Protein AF-F7XFL4-F1 (afdb_monomer)

Nearest PDB structures (foldseek):
  4zah-assembly1_B  TM=9.236E-01  e=5.303E-05  Escherichia coli K-12
  4zah-assembly4_G  TM=9.241E-01  e=1.090E-04  Escherichia coli K-12
  2jn4-assembly1_A  TM=8.247E-01  e=8.236E-06  Rhodopseudomonas palustris
  2oga-assembly1_A  TM=7.820E-01  e=3.028E-04  Streptomyces venezuelae
  3frk-assembly1_B  TM=7.680E-01  e=1.069E-03  Thermoanaerobacterium thermosaccharolyticum

Structure (mmCIF, N/CA/C/O backbone):
data_AF-F7XFL4-F1
#
_entry.id   AF-F7XFL4-F1
#
loop_
_atom_site.group_PDB
_atom_site.id
_atom_site.type_symbol
_atom_site.label_atom_id
_atom_site.label_alt_id
_atom_site.label_comp_id
_atom_site.label_asym_id
_atom_site.label_entity_id
_atom_site.label_seq_id
_atom_site.pdbx_PDB_ins_code
_atom_site.Cartn_x
_atom_site.Cartn_y
_atom_site.Cartn_z
_atom_site.occupancy
_atom_site.B_iso_or_equiv
_atom_site.auth_seq_id
_atom_site.auth_comp_id
_atom_site.auth_asym_id
_atom_site.auth_atom_id
_atom_site.pdbx_PDB_model_num
ATOM 1 N N . MET A 1 1 ? 37.964 12.393 15.326 1.00 84.38 1 MET A N 1
ATOM 2 C CA . MET A 1 1 ? 36.975 11.680 16.155 1.00 84.38 1 MET A CA 1
ATOM 3 C C . MET A 1 1 ? 35.650 11.843 15.467 1.00 84.38 1 MET A C 1
ATOM 5 O O . MET A 1 1 ? 35.249 12.972 15.205 1.00 84.38 1 MET A O 1
ATOM 9 N N . LYS A 1 2 ? 35.002 10.724 15.170 1.00 85.62 2 LYS A N 1
ATOM 10 C CA . LYS A 1 2 ? 33.719 10.723 14.488 1.00 85.62 2 LYS A CA 1
ATOM 11 C C . LYS A 1 2 ? 32.645 11.297 15.404 1.00 85.62 2 LYS A C 1
ATOM 13 O O . LYS A 1 2 ? 32.440 10.779 16.505 1.00 85.62 2 LYS A O 1
ATOM 18 N N . LEU A 1 3 ? 31.988 12.357 14.957 1.00 85.12 3 LEU A N 1
ATOM 19 C CA . LEU A 1 3 ? 30.795 12.900 15.592 1.00 85.12 3 LEU A CA 1
ATOM 20 C C . LEU A 1 3 ? 29.737 13.177 14.533 1.00 85.12 3 LEU A C 1
ATOM 22 O O . LEU A 1 3 ? 30.065 13.441 13.380 1.00 85.12 3 LEU A O 1
ATOM 26 N N . THR A 1 4 ? 28.476 13.098 14.924 1.00 84.12 4 THR A N 1
ATOM 27 C CA . THR A 1 4 ? 27.339 13.457 14.081 1.00 84.12 4 THR A CA 1
ATOM 28 C C . THR A 1 4 ? 26.751 14.749 14.604 1.00 84.12 4 THR A C 1
ATOM 30 O O . THR A 1 4 ? 26.351 14.809 15.764 1.00 84.12 4 THR A O 1
ATOM 33 N N . ILE A 1 5 ? 26.715 15.774 13.761 1.00 82.06 5 ILE A N 1
ATOM 34 C CA . ILE A 1 5 ? 26.016 17.020 14.062 1.00 82.06 5 ILE A CA 1
ATOM 35 C C . ILE A 1 5 ? 24.583 16.864 13.578 1.00 82.06 5 ILE A C 1
ATOM 37 O O . ILE A 1 5 ? 24.356 16.449 12.438 1.00 82.06 5 ILE A O 1
ATOM 41 N N . ARG A 1 6 ? 23.620 17.176 14.441 1.00 77.50 6 ARG A N 1
ATOM 42 C CA . ARG A 1 6 ? 22.194 17.139 14.115 1.00 77.50 6 ARG A CA 1
ATOM 43 C C . ARG A 1 6 ? 21.448 18.292 14.771 1.00 77.50 6 ARG A C 1
ATOM 45 O O . ARG A 1 6 ? 21.940 18.906 15.713 1.00 77.50 6 ARG A O 1
ATOM 52 N N . ILE A 1 7 ? 20.253 18.564 14.265 1.00 72.75 7 ILE A N 1
ATOM 53 C CA . ILE A 1 7 ? 19.298 19.477 14.889 1.00 72.75 7 ILE A CA 1
ATOM 54 C C . ILE A 1 7 ? 18.370 18.632 15.763 1.00 72.75 7 ILE A C 1
ATOM 56 O O . ILE A 1 7 ? 17.823 17.632 15.297 1.00 72.75 7 ILE A O 1
ATOM 60 N N . ASN A 1 8 ? 18.218 19.015 17.028 1.00 62.53 8 ASN A N 1
ATOM 61 C CA . ASN A 1 8 ? 17.309 18.382 17.974 1.00 62.53 8 ASN A CA 1
ATOM 62 C C . ASN A 1 8 ? 16.385 19.466 18.554 1.00 62.53 8 ASN A C 1
ATOM 64 O O . ASN A 1 8 ? 16.799 20.266 19.395 1.00 62.53 8 ASN A O 1
ATOM 68 N N . GLY A 1 9 ? 15.158 19.551 18.031 1.00 67.94 9 GLY A N 1
ATOM 69 C CA . GLY A 1 9 ? 14.282 20.708 18.245 1.00 67.94 9 GLY A CA 1
ATOM 70 C C . GLY A 1 9 ? 14.860 21.962 17.581 1.00 67.94 9 GLY A C 1
ATOM 71 O O . GLY A 1 9 ? 15.166 21.929 16.396 1.00 67.94 9 GLY A O 1
ATOM 72 N N . ASP A 1 10 ? 15.067 23.024 18.361 1.00 60.31 10 ASP A N 1
ATOM 73 C CA . ASP A 1 10 ? 15.664 24.289 17.898 1.00 60.31 10 ASP A CA 1
ATOM 74 C C . ASP A 1 10 ? 17.167 24.403 18.238 1.00 60.31 10 ASP A C 1
ATOM 76 O O . ASP A 1 10 ? 17.749 25.487 18.201 1.00 60.31 10 ASP A O 1
ATOM 80 N N . VAL A 1 11 ? 17.816 23.295 18.626 1.00 67.88 11 VAL A N 1
ATOM 81 C CA . VAL A 1 11 ? 19.198 23.294 19.135 1.00 67.88 11 VAL A CA 1
ATOM 82 C C . VAL A 1 11 ? 20.096 22.389 18.291 1.00 67.88 11 VAL A C 1
ATOM 84 O O . VAL A 1 11 ? 19.761 21.238 18.014 1.00 67.88 11 VAL A O 1
ATOM 87 N N . LEU A 1 12 ? 21.280 22.886 17.925 1.00 77.44 12 LEU A N 1
ATOM 88 C CA . LEU A 1 12 ? 22.342 22.068 17.336 1.00 77.44 12 LEU A CA 1
ATOM 89 C C . LEU A 1 12 ? 22.976 21.168 18.411 1.00 77.44 12 LEU A C 1
ATOM 91 O O . LEU A 1 12 ? 23.464 21.661 19.432 1.00 77.44 12 LEU A O 1
ATOM 95 N N . SER A 1 13 ? 23.022 19.856 18.177 1.00 80.00 13 SER A N 1
ATOM 96 C CA . SER A 1 13 ? 23.689 18.884 19.051 1.00 80.00 13 SER A CA 1
ATOM 97 C C . SER A 1 13 ? 24.779 18.104 18.315 1.00 80.00 13 SER A C 1
ATOM 99 O O . SER A 1 13 ? 24.707 17.862 17.107 1.00 80.00 13 SER A O 1
ATOM 101 N N . ALA A 1 14 ? 25.813 17.708 19.059 1.00 84.69 14 ALA A N 1
ATOM 102 C CA . ALA A 1 14 ? 26.859 16.807 18.593 1.00 84.69 14 ALA A CA 1
ATOM 103 C C . ALA A 1 14 ? 26.727 15.457 19.306 1.00 84.69 14 ALA A C 1
ATOM 105 O O . ALA A 1 14 ? 26.881 15.373 20.526 1.00 84.69 14 ALA A O 1
ATOM 106 N N . TYR A 1 15 ? 26.480 14.397 18.537 1.00 84.25 15 TYR A N 1
ATOM 107 C CA . TYR A 1 15 ? 26.494 13.016 19.010 1.00 84.25 15 TYR A CA 1
ATOM 108 C C . TYR A 1 15 ? 27.847 12.358 18.730 1.00 84.25 15 TYR A C 1
ATOM 110 O O . TYR A 1 15 ? 28.332 12.371 17.598 1.00 84.25 15 TYR A O 1
ATOM 118 N N . ILE A 1 16 ? 28.458 11.752 19.746 1.00 86.56 16 ILE A N 1
ATOM 119 C CA . ILE A 1 16 ? 29.765 11.095 19.672 1.00 86.56 16 ILE A CA 1
ATOM 120 C C . ILE A 1 16 ? 29.566 9.594 19.945 1.00 86.56 16 ILE A C 1
ATOM 122 O O . ILE A 1 16 ? 29.565 9.189 21.111 1.00 86.56 16 ILE A O 1
ATOM 126 N N . PRO A 1 17 ? 29.468 8.741 18.901 1.00 78.94 17 PRO A N 1
ATOM 127 C CA . PRO A 1 17 ? 29.090 7.331 19.053 1.00 78.94 17 PRO A CA 1
ATOM 128 C C . PRO A 1 17 ? 30.014 6.541 19.981 1.00 78.94 17 PRO A C 1
ATOM 130 O O . PRO A 1 17 ? 29.570 5.767 20.817 1.00 78.94 17 PRO A O 1
ATOM 133 N N . LYS A 1 18 ? 31.330 6.784 19.895 1.00 80.06 18 LYS A N 1
ATOM 134 C CA . LYS A 1 18 ? 32.338 6.057 20.689 1.00 80.06 18 LYS A CA 1
ATOM 135 C C . LYS A 1 18 ? 32.179 6.250 22.204 1.00 80.06 18 LYS A C 1
ATOM 137 O O . LYS A 1 18 ? 32.743 5.483 22.977 1.00 80.06 18 LYS A O 1
ATOM 142 N N . LYS A 1 19 ? 31.493 7.309 22.626 1.00 79.00 19 LYS A N 1
ATOM 143 C CA . LYS A 1 19 ? 31.299 7.652 24.038 1.00 79.00 19 LYS A CA 1
ATOM 144 C C . LYS A 1 19 ? 29.832 7.662 24.445 1.00 79.00 19 LYS A C 1
ATOM 146 O O . LYS A 1 19 ? 29.558 8.049 25.573 1.00 79.00 19 LYS A O 1
ATOM 151 N N . ASP A 1 20 ? 28.952 7.295 23.515 1.00 79.50 20 ASP A N 1
ATOM 152 C CA . ASP A 1 20 ? 27.502 7.412 23.626 1.00 79.50 20 ASP A CA 1
ATOM 153 C C . ASP A 1 20 ? 27.059 8.738 24.266 1.00 79.50 20 ASP A C 1
ATOM 155 O O . ASP A 1 20 ? 26.324 8.793 25.245 1.00 79.50 20 ASP A O 1
ATOM 159 N N . LEU A 1 21 ? 27.625 9.832 23.747 1.00 81.50 21 LEU A N 1
ATOM 160 C CA . LEU A 1 21 ? 27.505 11.160 24.336 1.00 81.50 21 LEU A CA 1
ATOM 161 C C . LEU A 1 21 ? 26.839 12.101 23.342 1.00 81.50 21 LEU A C 1
ATOM 163 O O . LEU A 1 21 ? 27.391 12.342 22.268 1.00 81.50 21 LEU A O 1
ATOM 167 N N . GLU A 1 22 ? 25.691 12.657 23.714 1.00 83.38 22 GLU A N 1
ATOM 168 C CA . GLU A 1 22 ? 25.025 13.724 22.972 1.00 83.38 22 GLU A CA 1
ATOM 169 C C . GLU A 1 22 ? 25.035 15.016 23.776 1.00 83.38 22 GLU A C 1
ATOM 171 O O . GLU A 1 22 ? 24.570 15.056 24.913 1.00 83.38 22 GLU A O 1
ATOM 176 N N . GLU A 1 23 ? 25.565 16.080 23.177 1.00 82.44 23 GLU A N 1
ATOM 177 C CA . GLU A 1 23 ? 25.753 17.351 23.868 1.00 82.44 23 GLU A CA 1
ATOM 178 C C . GLU A 1 23 ? 25.347 18.532 22.986 1.00 82.44 23 GLU A C 1
ATOM 180 O O . GLU A 1 23 ? 25.734 18.583 21.812 1.00 82.44 23 GLU A O 1
ATOM 185 N N . PRO A 1 24 ? 24.608 19.514 23.534 1.00 79.88 24 PRO A N 1
ATOM 186 C CA . PRO A 1 24 ? 24.300 20.752 22.832 1.00 79.88 24 PRO A CA 1
ATOM 187 C C . PRO A 1 24 ? 25.562 21.542 22.493 1.00 79.88 24 PRO A C 1
ATOM 189 O O . PRO A 1 24 ? 26.454 21.704 23.337 1.00 79.88 24 PRO A O 1
ATOM 192 N N . ILE A 1 25 ? 25.599 22.088 21.282 1.00 80.94 25 ILE A N 1
ATOM 193 C CA . ILE A 1 25 ? 26.612 23.050 20.860 1.00 80.94 25 ILE A CA 1
ATOM 194 C C . ILE A 1 25 ? 26.172 24.424 21.370 1.00 80.94 25 ILE A C 1
ATOM 196 O O . ILE A 1 25 ? 25.094 24.908 21.036 1.00 80.94 25 ILE A O 1
ATOM 200 N N . ILE A 1 26 ? 26.988 25.037 22.225 1.00 76.94 26 ILE A N 1
ATOM 201 C CA . ILE A 1 26 ? 26.659 26.309 22.889 1.00 76.94 26 ILE A CA 1
ATOM 202 C C . ILE A 1 26 ? 27.315 27.518 22.215 1.00 76.94 26 ILE A C 1
ATOM 204 O O . ILE A 1 26 ? 26.847 28.645 22.389 1.00 76.94 26 ILE A O 1
ATOM 208 N N . SER A 1 27 ? 28.373 27.303 21.431 1.00 69.25 27 SER A N 1
ATOM 209 C CA . SER A 1 27 ? 29.052 28.369 20.695 1.00 69.25 27 SER A CA 1
ATOM 210 C C . SER A 1 27 ? 29.842 27.829 19.503 1.00 69.25 27 SER A C 1
ATOM 212 O O . SER A 1 27 ? 30.276 26.671 19.518 1.00 69.25 27 SER A O 1
ATOM 214 N N . VAL A 1 28 ? 30.050 28.687 18.504 1.00 74.06 28 VAL A N 1
ATOM 215 C CA . VAL A 1 28 ? 30.772 28.382 17.261 1.00 74.06 28 VAL A CA 1
ATOM 216 C C . VAL A 1 28 ? 31.713 29.541 16.926 1.00 74.06 28 VAL A C 1
ATOM 218 O O . VAL A 1 28 ? 31.371 30.697 17.167 1.00 74.06 28 VAL A O 1
ATOM 221 N N . GLU A 1 29 ? 32.909 29.233 16.430 1.00 67.25 29 GLU A N 1
ATOM 222 C CA . GLU A 1 29 ? 33.923 30.229 16.059 1.00 67.25 29 GLU A CA 1
ATOM 223 C C . GLU A 1 29 ? 33.572 30.934 14.743 1.00 67.25 29 GLU A C 1
ATOM 225 O O . GLU A 1 29 ? 33.646 32.153 14.665 1.00 67.25 29 GLU A O 1
ATOM 230 N N . ASP A 1 30 ? 33.098 30.179 13.751 1.00 64.19 30 ASP A N 1
ATOM 231 C CA . ASP A 1 30 ? 32.677 30.700 12.451 1.00 64.19 30 ASP A CA 1
ATOM 232 C C . ASP A 1 30 ? 31.155 30.622 12.285 1.00 64.19 30 ASP A C 1
ATOM 234 O O . ASP A 1 30 ? 30.541 29.596 12.587 1.00 64.19 30 ASP A O 1
ATOM 238 N N . GLU A 1 31 ? 30.541 31.659 11.706 1.00 56.84 31 GLU A N 1
ATOM 239 C CA . GLU A 1 31 ? 29.106 31.665 11.359 1.00 56.84 31 GLU A CA 1
ATOM 240 C C . GLU A 1 31 ? 28.712 30.485 10.453 1.00 56.84 31 GLU A C 1
ATOM 242 O O . GLU A 1 31 ? 27.579 30.013 10.484 1.00 56.84 31 GLU A O 1
ATOM 247 N N . ALA A 1 32 ? 29.672 29.975 9.678 1.00 57.81 32 ALA A N 1
ATOM 248 C CA . ALA A 1 32 ? 29.495 28.880 8.734 1.00 57.81 32 ALA A CA 1
ATOM 249 C C . ALA A 1 32 ? 29.533 27.473 9.359 1.00 57.81 32 ALA A C 1
ATOM 251 O O . ALA A 1 32 ? 29.339 26.509 8.619 1.00 57.81 32 ALA A O 1
ATOM 252 N N . LEU A 1 33 ? 29.805 27.328 10.668 1.00 65.56 33 LEU A N 1
ATOM 253 C CA . LEU A 1 33 ? 30.028 26.059 11.393 1.00 65.56 33 LEU A CA 1
ATOM 254 C C . LEU A 1 33 ? 31.273 25.266 10.943 1.00 65.56 33 LEU A C 1
ATOM 256 O O . LEU A 1 33 ? 31.991 24.707 11.772 1.00 65.56 33 LEU A O 1
ATOM 260 N N . TRP A 1 34 ? 31.548 25.222 9.644 1.00 72.12 34 TRP A N 1
ATOM 261 C CA . TRP A 1 34 ? 32.593 24.427 9.014 1.00 72.12 34 TRP A CA 1
ATOM 262 C C . TRP A 1 34 ? 33.922 25.171 8.911 1.00 72.12 34 TRP A C 1
ATOM 264 O O . TRP A 1 34 ? 33.971 26.319 8.483 1.00 72.12 34 TRP A O 1
ATOM 274 N N . GLY A 1 35 ? 35.022 24.489 9.237 1.00 60.56 35 GLY A N 1
ATOM 275 C CA . GLY A 1 35 ? 36.366 25.084 9.255 1.00 60.56 35 GLY A CA 1
ATOM 276 C C . GLY A 1 35 ? 36.752 25.776 10.568 1.00 60.56 35 GLY A C 1
ATOM 277 O O . GLY A 1 35 ? 37.936 26.045 10.759 1.00 60.56 35 GLY A O 1
ATOM 278 N N . GLY A 1 36 ? 35.797 25.965 11.485 1.00 74.81 36 GLY A N 1
ATOM 279 C CA . GLY A 1 36 ? 36.010 26.557 12.806 1.00 74.81 36 GLY A CA 1
ATOM 280 C C . GLY A 1 36 ? 35.966 25.551 13.961 1.00 74.81 36 GLY A C 1
ATOM 281 O O . GLY A 1 36 ? 35.901 24.326 13.777 1.00 74.81 36 GLY A O 1
ATOM 282 N N . SER A 1 37 ? 35.991 26.069 15.192 1.00 77.19 37 SER A N 1
ATOM 283 C CA . SER A 1 37 ? 35.792 25.270 16.404 1.00 77.19 37 SER A CA 1
ATOM 284 C C . SER A 1 37 ? 34.405 25.456 17.028 1.00 77.19 37 SER A C 1
ATOM 286 O O . SER A 1 37 ? 33.820 26.536 17.009 1.00 77.19 37 SER A O 1
ATOM 288 N N . ILE A 1 38 ? 33.871 24.370 17.588 1.00 81.69 38 ILE A N 1
ATOM 289 C CA . ILE A 1 38 ? 32.622 24.347 18.355 1.00 81.69 38 ILE A CA 1
ATOM 290 C C . ILE A 1 38 ? 32.911 24.087 19.831 1.00 81.69 38 ILE A C 1
ATOM 292 O O . ILE A 1 38 ? 33.831 23.332 20.170 1.00 81.69 38 ILE A O 1
ATOM 296 N N . LEU A 1 39 ? 32.095 24.670 20.709 1.00 79.31 39 LEU A N 1
ATOM 297 C CA . LEU A 1 39 ? 32.087 24.379 22.142 1.00 79.31 39 LEU A CA 1
ATOM 298 C C . LEU A 1 39 ? 30.807 23.633 22.510 1.00 79.31 39 LEU A C 1
ATOM 300 O O . LEU A 1 39 ? 29.696 24.100 22.248 1.00 79.31 39 LEU A O 1
ATOM 304 N N . LEU A 1 40 ? 30.969 22.485 23.154 1.00 80.50 40 LEU A N 1
ATOM 305 C CA . LEU A 1 40 ? 29.870 21.717 23.723 1.00 80.50 40 LEU A CA 1
ATOM 306 C C . LEU A 1 40 ? 29.550 22.202 25.138 1.00 80.50 40 LEU A C 1
ATOM 308 O O . LEU A 1 40 ? 30.433 22.691 25.848 1.00 80.50 40 LEU A O 1
ATOM 312 N N . ARG A 1 41 ? 28.303 22.009 25.583 1.00 75.75 41 ARG A N 1
ATOM 313 C CA . ARG A 1 41 ? 27.844 22.372 26.938 1.00 75.75 41 ARG A CA 1
ATOM 314 C C . ARG A 1 41 ? 28.735 21.809 28.048 1.00 75.75 41 ARG A C 1
ATOM 316 O O . ARG A 1 41 ? 28.961 22.470 29.055 1.00 75.75 41 ARG A O 1
ATOM 323 N N . ASN A 1 42 ? 29.275 20.611 27.857 1.00 73.06 42 ASN A N 1
ATOM 324 C CA . ASN A 1 42 ? 30.184 19.966 28.805 1.00 73.06 42 ASN A CA 1
ATOM 325 C C . ASN A 1 4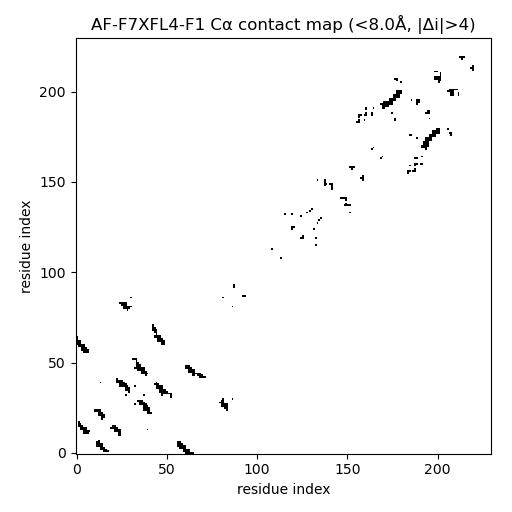2 ? 31.638 20.491 28.778 1.00 73.06 42 ASN A C 1
ATOM 327 O O . ASN A 1 42 ? 32.521 19.892 29.400 1.00 73.06 42 ASN A O 1
ATOM 331 N N . GLY A 1 43 ? 31.900 21.575 28.043 1.00 74.31 43 GLY A N 1
ATOM 332 C CA . GLY A 1 43 ? 33.199 22.241 27.965 1.00 74.31 43 GLY A CA 1
ATOM 333 C C . GLY A 1 43 ? 34.171 21.630 26.955 1.00 74.31 43 GLY A C 1
ATOM 334 O O . GLY A 1 43 ? 35.358 21.955 26.982 1.00 74.31 43 GLY A O 1
ATOM 335 N N . TRP A 1 44 ? 33.727 20.720 26.081 1.00 78.44 44 TRP A N 1
ATOM 336 C CA . TRP A 1 44 ? 34.595 20.167 25.038 1.00 78.44 44 TRP A CA 1
ATOM 337 C C . TRP A 1 44 ? 34.679 21.100 23.844 1.00 78.44 44 TRP A C 1
ATOM 339 O O . TRP A 1 44 ? 33.658 21.459 23.263 1.00 78.44 44 TRP A O 1
ATOM 349 N N . ARG A 1 45 ? 35.911 21.406 23.429 1.00 82.00 45 ARG A N 1
ATOM 350 C CA . ARG A 1 45 ? 36.179 22.141 22.196 1.00 82.00 45 ARG A CA 1
ATOM 351 C C . ARG A 1 45 ? 36.597 21.196 21.078 1.00 82.00 45 ARG A C 1
ATOM 353 O O . ARG A 1 45 ? 37.577 20.453 21.219 1.00 82.00 45 ARG A O 1
ATOM 360 N N . LEU A 1 46 ? 35.859 21.215 19.975 1.00 83.50 46 LEU A N 1
ATOM 361 C CA . LEU A 1 46 ? 36.083 20.344 18.823 1.00 83.50 46 LEU A CA 1
ATOM 362 C C . LEU A 1 46 ? 36.294 21.208 17.578 1.00 83.50 46 LEU A C 1
ATOM 364 O O . LEU A 1 46 ? 35.467 22.056 17.278 1.00 83.50 46 LEU A O 1
ATOM 368 N N . ALA A 1 47 ? 37.397 21.003 16.866 1.00 82.56 47 ALA A N 1
ATOM 369 C CA . ALA A 1 47 ? 37.622 21.600 15.555 1.00 82.56 47 ALA A CA 1
ATOM 370 C C . ALA A 1 47 ? 36.914 20.750 14.495 1.00 82.56 47 ALA A C 1
ATOM 372 O O . ALA A 1 47 ? 37.144 19.533 14.434 1.00 82.56 47 ALA A O 1
ATOM 373 N N . LEU A 1 48 ? 36.050 21.379 13.703 1.00 83.88 48 LEU A N 1
ATOM 374 C CA . LEU A 1 48 ? 35.319 20.732 12.620 1.00 83.88 48 LEU A CA 1
ATOM 375 C C . LEU A 1 48 ? 36.133 20.795 11.320 1.00 83.88 48 LEU A C 1
ATOM 377 O O . LEU A 1 48 ? 36.908 21.732 11.120 1.00 83.88 48 LEU A O 1
ATOM 381 N N . PRO A 1 49 ? 35.996 19.799 10.428 1.00 78.81 49 PRO A N 1
ATOM 382 C CA . PRO A 1 49 ? 36.614 19.879 9.115 1.00 78.81 49 PRO A CA 1
ATOM 383 C C . PRO A 1 49 ? 35.955 20.988 8.291 1.00 78.81 49 PRO A C 1
ATOM 385 O O . PRO A 1 49 ? 34.815 21.388 8.543 1.00 78.81 49 PRO A O 1
ATOM 388 N N . HIS A 1 50 ? 36.672 21.470 7.282 1.00 77.38 50 HIS A N 1
ATOM 389 C CA . HIS A 1 50 ? 36.080 22.351 6.291 1.00 77.38 50 HIS A CA 1
ATOM 390 C C . HIS A 1 50 ? 35.126 21.538 5.404 1.00 77.38 50 HIS A C 1
ATOM 392 O O . HIS A 1 50 ? 35.520 20.530 4.817 1.00 77.38 50 HIS A O 1
ATOM 398 N N . LEU A 1 51 ? 33.870 21.964 5.344 1.00 69.50 51 LEU A N 1
ATOM 399 C CA . LEU A 1 51 ? 32.814 21.429 4.495 1.00 69.50 51 LEU A CA 1
ATOM 400 C C . LEU A 1 51 ? 32.130 22.602 3.779 1.00 69.50 51 LEU A C 1
ATOM 402 O O . LEU A 1 51 ? 32.177 23.727 4.284 1.00 69.50 51 LEU A O 1
ATOM 406 N N . PRO A 1 52 ? 31.486 22.359 2.625 1.00 63.97 52 PRO A N 1
ATOM 407 C CA . PRO A 1 52 ? 30.668 23.370 1.966 1.00 63.97 52 PRO A CA 1
ATOM 408 C C . PRO A 1 52 ? 29.570 23.876 2.912 1.00 63.97 52 PRO A C 1
ATOM 410 O O . PRO A 1 52 ? 28.970 23.078 3.633 1.00 63.97 52 PRO A O 1
ATOM 413 N N . GLN A 1 53 ? 29.262 25.177 2.877 1.00 57.94 53 GLN A N 1
ATOM 414 C CA . GLN A 1 53 ? 28.192 25.776 3.697 1.00 57.94 53 GLN A CA 1
ATOM 415 C C . GLN A 1 53 ? 26.820 25.104 3.491 1.00 57.94 53 GLN A C 1
ATOM 417 O O . GLN A 1 53 ? 25.984 25.129 4.386 1.00 57.94 53 GLN A O 1
ATOM 422 N N . GLU A 1 54 ? 26.617 24.450 2.347 1.00 57.81 54 GLU A N 1
ATOM 423 C CA . GLU A 1 54 ? 25.395 23.729 1.969 1.00 57.81 54 GLU A CA 1
ATOM 424 C C . GLU A 1 54 ? 25.283 22.311 2.566 1.00 57.81 54 GLU A C 1
ATOM 426 O O . GLU A 1 54 ? 24.330 21.586 2.269 1.00 57.81 54 GLU A O 1
ATOM 431 N N . ALA A 1 55 ? 26.253 21.865 3.375 1.00 61.28 55 ALA A N 1
ATOM 432 C CA . ALA A 1 55 ? 26.232 20.530 3.967 1.00 61.28 55 ALA A CA 1
ATOM 433 C C . ALA A 1 55 ? 24.983 20.334 4.849 1.00 61.28 55 ALA A C 1
ATOM 435 O O . ALA A 1 55 ? 24.847 20.928 5.919 1.00 61.28 55 ALA A O 1
ATOM 436 N N . ARG A 1 56 ? 24.071 19.469 4.390 1.00 61.53 56 ARG A N 1
ATOM 437 C CA . ARG A 1 56 ? 22.796 19.186 5.061 1.00 61.53 56 ARG A CA 1
ATOM 438 C C . ARG A 1 56 ? 23.011 18.375 6.338 1.00 61.53 56 ARG A C 1
ATOM 440 O O . ARG A 1 56 ? 23.793 17.428 6.360 1.00 61.53 56 ARG A O 1
ATOM 447 N N . LEU A 1 57 ? 22.274 18.724 7.391 1.00 71.25 57 LEU A N 1
ATOM 448 C CA . LEU A 1 57 ? 22.224 17.966 8.643 1.00 71.25 57 LEU A CA 1
ATOM 449 C C . LEU A 1 57 ? 21.143 16.863 8.563 1.00 71.25 57 LEU A C 1
ATOM 451 O O . LEU A 1 57 ? 20.118 17.081 7.919 1.00 71.25 57 LEU A O 1
ATOM 455 N N . PRO A 1 58 ? 21.308 15.708 9.239 1.00 76.50 58 PRO A N 1
ATOM 456 C CA . PRO A 1 58 ? 22.455 15.325 10.056 1.00 76.50 58 PRO A CA 1
ATOM 457 C C . PRO A 1 58 ? 23.676 14.945 9.209 1.00 76.50 58 PRO A C 1
ATOM 459 O O . PRO A 1 58 ? 23.553 14.263 8.196 1.00 76.50 58 PRO A O 1
ATOM 462 N N . VAL A 1 59 ? 24.868 15.331 9.665 1.00 79.31 59 VAL A N 1
ATOM 463 C CA . VAL A 1 59 ? 26.129 15.006 8.983 1.00 79.31 59 VAL A CA 1
ATOM 464 C C . VAL A 1 59 ? 27.140 14.437 9.960 1.00 79.31 59 VAL A C 1
ATOM 466 O O . VAL A 1 59 ? 27.310 14.927 11.079 1.00 79.31 59 VAL A O 1
ATOM 469 N N . THR A 1 60 ? 27.822 13.381 9.533 1.00 83.00 60 THR A N 1
ATOM 470 C CA . THR A 1 60 ? 28.880 12.754 10.315 1.00 83.00 60 THR A CA 1
ATOM 471 C C . THR A 1 60 ? 30.241 13.229 9.832 1.00 83.00 60 THR A C 1
ATOM 473 O O . THR A 1 60 ? 30.595 13.037 8.673 1.00 83.00 60 THR A O 1
ATOM 476 N N . VAL A 1 61 ? 31.017 13.814 10.741 1.00 84.56 61 VAL A N 1
ATOM 477 C CA . VAL A 1 61 ? 32.312 14.430 10.447 1.00 84.56 61 VAL A CA 1
ATOM 478 C C . VAL A 1 61 ? 33.406 13.920 11.372 1.00 84.56 61 VAL A C 1
ATOM 480 O O . VAL A 1 61 ? 33.167 13.525 12.517 1.00 84.56 61 VAL A O 1
ATOM 483 N N . GLU A 1 62 ? 34.637 13.950 10.874 1.00 84.00 62 GLU A N 1
ATOM 484 C CA . GLU A 1 62 ? 35.824 13.712 11.686 1.00 84.00 62 GLU A CA 1
ATOM 485 C C . GLU A 1 62 ? 36.288 15.022 12.321 1.00 84.00 62 GLU A C 1
ATOM 487 O O . GLU A 1 62 ? 36.936 15.846 11.683 1.00 84.00 62 GLU A O 1
ATOM 492 N N . ALA A 1 63 ? 35.976 15.206 13.602 1.00 84.25 63 ALA A N 1
ATOM 493 C CA . ALA A 1 63 ? 36.384 16.383 14.358 1.00 84.25 63 ALA A CA 1
ATOM 494 C C . ALA A 1 63 ? 37.643 16.125 15.190 1.00 84.25 63 ALA A C 1
ATOM 496 O O . ALA A 1 63 ? 37.854 15.031 15.731 1.00 84.25 63 ALA A O 1
ATOM 497 N N . ARG A 1 64 ? 38.478 17.143 15.376 1.00 82.69 64 ARG A N 1
ATOM 498 C CA . ARG A 1 64 ? 39.651 17.058 16.254 1.00 82.69 64 ARG A CA 1
ATOM 499 C C . ARG A 1 64 ? 39.331 17.700 17.597 1.00 82.69 64 ARG A C 1
ATOM 501 O O . ARG A 1 64 ? 39.078 18.896 17.668 1.00 82.69 64 ARG A O 1
ATOM 508 N N . ARG A 1 65 ? 39.387 16.932 18.690 1.00 78.44 65 ARG A N 1
ATOM 509 C CA . ARG A 1 65 ? 39.295 17.522 20.033 1.00 78.44 65 ARG A CA 1
ATOM 510 C C . ARG A 1 65 ? 40.537 18.360 20.307 1.00 78.44 65 ARG A C 1
ATOM 512 O O . ARG A 1 65 ? 41.656 17.858 20.199 1.00 78.44 65 ARG A O 1
ATOM 519 N N . MET A 1 66 ? 40.325 19.615 20.676 1.00 75.56 66 MET A N 1
ATOM 520 C CA . MET A 1 66 ? 41.392 20.515 21.095 1.00 75.56 66 MET A CA 1
ATOM 521 C C . MET A 1 66 ? 41.673 20.275 22.584 1.00 75.56 66 MET A C 1
ATOM 523 O O . MET A 1 66 ? 40.755 20.010 23.363 1.00 75.56 66 MET A O 1
ATOM 527 N N . SER A 1 67 ? 42.948 20.249 22.975 1.00 49.59 67 SER A N 1
ATOM 528 C CA . SER A 1 67 ? 43.331 19.982 24.366 1.00 49.59 67 SER A CA 1
ATOM 529 C C . SER A 1 67 ? 42.981 21.179 25.253 1.00 49.59 67 SER A C 1
ATOM 531 O O . SER A 1 67 ? 43.258 22.313 24.873 1.00 49.59 67 SER A O 1
ATOM 533 N N . GLY A 1 68 ? 42.369 20.909 26.410 1.00 54.94 68 GLY A N 1
ATOM 534 C CA . GLY A 1 68 ? 41.857 21.899 27.363 1.00 54.94 68 GLY A CA 1
ATOM 535 C C . GLY A 1 68 ? 40.388 21.639 27.692 1.00 54.94 68 GLY A C 1
ATOM 536 O O . GLY A 1 68 ? 39.505 21.969 26.906 1.00 54.94 68 GLY A O 1
ATOM 537 N N . ARG A 1 69 ? 40.107 21.006 28.839 1.00 46.31 69 ARG A N 1
ATOM 538 C CA . ARG A 1 69 ? 38.760 21.053 29.422 1.00 46.31 69 ARG A CA 1
ATOM 539 C C . ARG A 1 69 ? 38.669 22.420 30.083 1.00 46.31 69 ARG A C 1
ATOM 541 O O . ARG A 1 69 ? 39.425 22.659 31.016 1.00 46.31 69 ARG A O 1
ATOM 548 N N . LEU A 1 70 ? 37.809 23.304 29.587 1.00 52.22 70 LEU A N 1
ATOM 549 C CA . LEU A 1 70 ? 37.479 24.507 30.346 1.00 52.22 70 LEU A CA 1
ATOM 550 C C . LEU A 1 70 ? 36.861 24.033 31.666 1.00 52.22 70 LEU A C 1
ATOM 552 O O . LEU A 1 70 ? 35.943 23.205 31.664 1.00 52.22 70 LEU A O 1
ATOM 556 N N . ASP A 1 71 ? 37.439 24.450 32.790 1.00 45.53 71 ASP A N 1
ATOM 557 C CA . ASP A 1 71 ? 36.932 24.084 34.105 1.00 45.53 71 ASP A CA 1
ATOM 558 C C . ASP A 1 71 ? 35.469 24.513 34.233 1.00 45.53 71 ASP A C 1
ATOM 560 O O . ASP A 1 71 ? 35.064 25.546 33.706 1.00 45.53 71 ASP A O 1
ATOM 564 N N . ARG A 1 72 ? 34.659 23.717 34.948 1.00 43.22 72 ARG A N 1
ATOM 565 C CA . ARG A 1 72 ? 33.196 23.895 35.091 1.00 43.22 72 ARG A CA 1
ATOM 566 C C . ARG A 1 72 ? 32.761 25.248 35.696 1.00 43.22 72 ARG 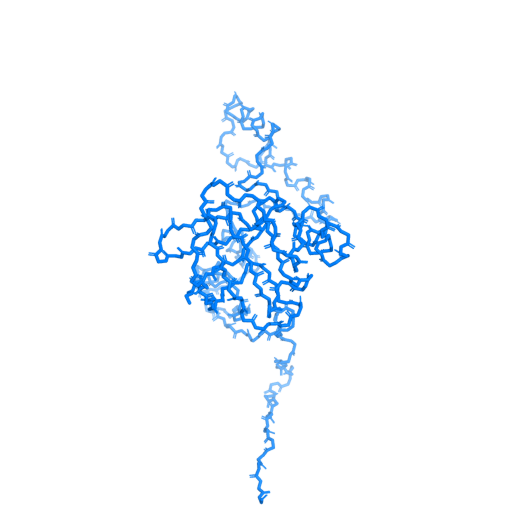A C 1
ATOM 568 O O . ARG A 1 72 ? 31.567 25.462 35.850 1.00 43.22 72 ARG A O 1
ATOM 575 N N . GLY A 1 73 ? 33.701 26.134 36.033 1.00 38.81 73 GLY A N 1
ATOM 576 C CA . GLY A 1 73 ? 33.469 27.501 36.508 1.00 38.81 73 GLY A CA 1
ATOM 577 C C . GLY A 1 73 ? 33.887 28.616 35.537 1.00 38.81 73 GLY A C 1
ATOM 578 O O . GLY A 1 73 ? 33.646 29.778 35.842 1.00 38.81 73 GLY A O 1
ATOM 579 N N . ALA A 1 74 ? 34.481 28.309 34.378 1.00 41.44 74 ALA A N 1
ATOM 580 C CA . ALA A 1 74 ? 34.893 29.306 33.391 1.00 41.44 74 ALA A CA 1
ATOM 581 C C . ALA A 1 74 ? 33.842 29.421 32.275 1.00 41.44 74 ALA A C 1
ATOM 583 O O . ALA A 1 74 ? 33.992 28.873 31.185 1.00 41.44 74 ALA A O 1
ATOM 584 N N . HIS A 1 75 ? 32.764 30.162 32.544 1.00 43.91 75 HIS A N 1
ATOM 585 C CA . HIS A 1 75 ? 31.825 30.640 31.517 1.00 43.91 75 H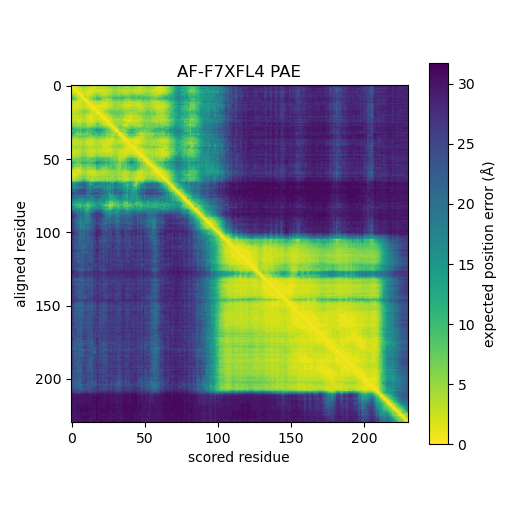IS A CA 1
ATOM 586 C C . HIS A 1 75 ? 32.397 31.812 30.695 1.00 43.91 75 HIS A C 1
ATOM 588 O O . HIS A 1 75 ? 31.643 32.599 30.120 1.00 43.91 75 HIS A O 1
ATOM 594 N N . GLU A 1 76 ? 33.722 31.952 30.642 1.00 45.50 76 GLU A N 1
ATOM 595 C CA . GLU A 1 76 ? 34.371 33.050 29.944 1.00 45.50 76 GLU A CA 1
ATOM 596 C C . GLU A 1 76 ? 34.615 32.669 28.479 1.00 45.50 76 GLU A C 1
ATOM 598 O O . GLU A 1 76 ? 35.311 31.709 28.141 1.00 45.50 76 GLU A O 1
ATOM 603 N N . LYS A 1 77 ? 33.923 33.408 27.612 1.00 48.53 77 LYS A N 1
ATOM 604 C CA . LYS A 1 77 ? 33.907 33.289 26.155 1.00 48.53 77 LYS A CA 1
ATOM 605 C C . LYS A 1 77 ? 35.304 33.643 25.620 1.00 48.53 77 LYS A C 1
ATOM 607 O O . LYS A 1 77 ? 35.767 34.746 25.895 1.00 48.53 77 LYS A O 1
ATOM 612 N N . PRO A 1 78 ? 35.984 32.783 24.841 1.00 53.47 78 PRO A N 1
ATOM 613 C CA . PRO A 1 78 ? 37.142 33.236 24.082 1.00 53.47 78 PRO A CA 1
ATOM 614 C C . PRO A 1 78 ? 36.683 34.262 23.036 1.00 53.47 78 PRO A C 1
ATOM 616 O O . PRO A 1 78 ? 35.653 34.068 22.392 1.00 53.47 78 PRO A O 1
ATOM 619 N N . ASP A 1 79 ? 37.465 35.326 22.859 1.00 51.22 79 ASP A N 1
ATOM 620 C CA . ASP A 1 79 ? 37.136 36.578 22.144 1.00 51.22 79 ASP A CA 1
ATOM 621 C C . ASP A 1 79 ? 36.673 36.415 20.673 1.00 51.22 79 ASP A C 1
ATOM 623 O O . ASP A 1 79 ? 36.211 37.357 20.041 1.00 51.22 79 ASP A O 1
ATOM 627 N N . ARG A 1 80 ? 36.765 35.200 20.114 1.00 53.62 80 ARG A N 1
ATOM 628 C CA . ARG A 1 80 ? 36.432 34.852 18.721 1.00 53.62 80 ARG A CA 1
ATOM 629 C C . ARG A 1 80 ? 35.217 33.928 18.544 1.00 53.62 80 ARG A C 1
ATOM 631 O O . ARG A 1 80 ? 35.053 33.362 17.476 1.00 53.62 80 ARG A O 1
ATOM 638 N N . MET A 1 81 ? 34.397 33.699 19.571 1.00 55.78 81 MET A N 1
ATOM 639 C CA . MET A 1 81 ? 33.392 32.622 19.544 1.00 55.78 81 MET A CA 1
ATOM 640 C C . MET A 1 81 ? 31.961 33.132 19.744 1.00 55.78 81 MET A C 1
ATOM 642 O O . MET A 1 81 ? 31.608 33.497 20.857 1.00 55.78 81 MET A O 1
ATOM 646 N N . THR A 1 82 ? 31.096 33.109 18.734 1.00 56.69 82 THR A N 1
ATOM 647 C CA . THR A 1 82 ? 29.721 33.648 18.809 1.00 56.69 82 THR A CA 1
ATOM 648 C C . THR A 1 82 ? 28.752 32.670 19.500 1.00 56.69 82 THR A C 1
ATOM 650 O O . THR A 1 82 ? 28.846 31.449 19.329 1.00 56.69 82 THR A O 1
ATOM 653 N N . ARG A 1 83 ? 27.815 33.172 20.330 1.00 55.66 83 ARG A N 1
ATOM 654 C CA . ARG A 1 83 ? 26.770 32.325 20.950 1.00 55.66 83 ARG A CA 1
ATOM 655 C C . ARG A 1 83 ? 25.730 31.968 19.893 1.00 55.66 83 ARG A C 1
ATOM 657 O O . ARG A 1 83 ? 25.258 32.850 19.188 1.00 55.66 83 ARG A O 1
ATOM 664 N N . ILE A 1 84 ? 25.285 30.709 19.853 1.00 55.72 84 ILE A N 1
ATOM 665 C CA . ILE A 1 84 ? 24.295 30.256 18.854 1.00 55.72 84 ILE A CA 1
ATOM 666 C C . ILE A 1 84 ? 22.988 31.070 18.901 1.00 55.72 84 ILE A C 1
ATOM 668 O O . ILE A 1 84 ? 22.385 31.305 17.860 1.00 55.72 84 ILE A O 1
ATOM 672 N N . GLY A 1 85 ? 22.598 31.592 20.071 1.00 49.44 85 GLY A N 1
ATOM 673 C CA . GLY A 1 85 ? 21.428 32.473 20.207 1.00 49.44 85 GLY A CA 1
ATOM 674 C C . GLY A 1 85 ? 21.490 33.777 19.392 1.00 49.44 85 GLY A C 1
ATOM 675 O O . GLY A 1 85 ? 20.445 34.358 19.126 1.00 49.44 85 GLY A O 1
ATOM 676 N N . GLU A 1 86 ? 22.678 34.212 18.961 1.00 44.88 86 GLU A N 1
ATOM 677 C CA . GLU A 1 86 ? 22.891 35.405 18.122 1.00 44.88 86 GLU A CA 1
ATOM 678 C C . GLU A 1 86 ? 22.994 35.064 16.618 1.00 44.88 86 GLU A C 1
ATOM 680 O O . GLU A 1 86 ? 22.891 35.955 15.785 1.00 44.88 86 GLU A O 1
ATOM 685 N N . ILE A 1 87 ? 23.123 33.780 16.251 1.00 47.44 87 ILE A N 1
ATOM 686 C CA . ILE A 1 87 ? 23.237 33.288 14.855 1.00 47.44 87 ILE A CA 1
ATOM 687 C C . ILE A 1 87 ? 21.839 33.050 14.224 1.00 47.44 87 ILE A C 1
ATOM 689 O O . ILE A 1 87 ? 21.707 32.708 13.046 1.00 47.44 87 ILE A O 1
ATOM 693 N N . SER A 1 88 ? 20.773 33.302 14.999 1.00 42.56 88 SER A N 1
ATOM 694 C CA . SER A 1 88 ? 19.352 33.186 14.617 1.00 42.56 88 SER A CA 1
ATOM 695 C C . SER A 1 88 ? 18.939 34.077 13.424 1.00 42.56 88 SER A C 1
ATOM 697 O O . SER A 1 88 ? 17.853 33.926 12.873 1.00 42.56 88 SER A O 1
ATOM 699 N N . SER A 1 89 ? 19.809 34.988 12.979 1.00 43.25 89 SER A N 1
ATOM 700 C CA . SER A 1 89 ? 19.602 35.883 11.833 1.00 43.25 89 SER A CA 1
ATOM 701 C C . SER A 1 89 ? 20.382 35.497 10.565 1.00 43.25 89 SER A C 1
ATOM 703 O O . SER A 1 89 ? 20.451 36.296 9.632 1.00 43.25 89 SER A O 1
ATOM 705 N N . SER A 1 90 ? 20.922 34.276 10.462 1.00 43.28 90 SER A N 1
ATOM 706 C CA . SER A 1 90 ? 21.366 33.742 9.166 1.00 43.28 90 SER A CA 1
ATOM 707 C C . SER A 1 90 ? 20.194 33.046 8.461 1.00 43.28 90 SER A C 1
ATOM 709 O O . SER A 1 90 ? 19.671 32.024 8.905 1.00 43.28 90 SER A O 1
ATOM 711 N N . GLN A 1 91 ? 19.764 33.620 7.337 1.00 45.75 91 GLN A N 1
ATOM 712 C CA . GLN A 1 91 ? 18.622 33.183 6.517 1.00 45.75 91 GLN A CA 1
ATOM 713 C C . GLN A 1 91 ? 18.672 31.693 6.104 1.00 45.75 91 GLN A C 1
ATOM 715 O O . GLN A 1 91 ? 17.6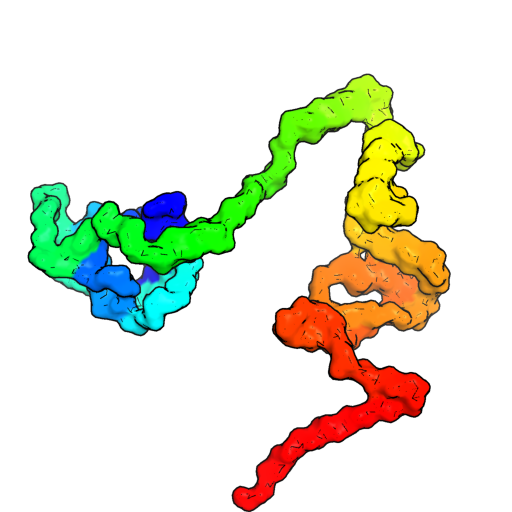45 31.113 5.763 1.00 45.75 91 GLN A O 1
ATOM 720 N N . ASN A 1 92 ? 19.833 31.042 6.214 1.00 48.12 92 ASN A N 1
ATOM 721 C CA . ASN A 1 92 ? 20.036 29.649 5.827 1.00 48.12 92 ASN A CA 1
ATOM 722 C C . ASN A 1 92 ? 19.506 28.640 6.862 1.00 48.12 92 ASN A C 1
ATOM 724 O O . ASN A 1 92 ? 18.951 27.616 6.472 1.00 48.12 92 ASN A O 1
ATOM 728 N N . ALA A 1 93 ? 19.599 28.919 8.170 1.00 40.16 93 ALA A N 1
ATOM 729 C CA . ALA A 1 93 ? 19.097 28.000 9.200 1.00 40.16 93 ALA A CA 1
ATOM 730 C C . ALA A 1 93 ? 17.560 27.984 9.249 1.00 40.16 93 ALA A C 1
ATOM 732 O O . ALA A 1 93 ? 16.949 26.920 9.331 1.00 40.16 93 ALA A O 1
ATOM 733 N N . ALA A 1 94 ? 16.928 29.154 9.122 1.00 39.47 94 ALA A N 1
ATOM 734 C CA . ALA A 1 94 ? 15.472 29.277 9.072 1.00 39.47 94 ALA A CA 1
ATOM 735 C C . ALA A 1 94 ? 14.871 28.643 7.801 1.00 39.47 94 ALA A C 1
ATOM 737 O O . ALA A 1 94 ? 13.831 27.992 7.882 1.00 39.47 94 ALA A O 1
ATOM 738 N N . ALA A 1 95 ? 15.546 28.762 6.649 1.00 42.66 95 ALA A N 1
ATOM 739 C CA . ALA A 1 95 ? 15.135 28.102 5.407 1.00 42.66 95 ALA A CA 1
ATOM 740 C C . ALA A 1 95 ? 15.267 26.568 5.489 1.00 42.66 95 ALA A C 1
ATOM 742 O O . ALA A 1 95 ? 14.352 25.850 5.090 1.00 42.66 95 ALA A O 1
ATOM 743 N N . MET A 1 96 ? 16.351 26.059 6.090 1.00 40.28 96 MET A N 1
ATOM 744 C CA . MET A 1 96 ? 16.543 24.619 6.331 1.00 40.28 96 MET A CA 1
ATOM 745 C C . MET A 1 96 ? 15.524 24.045 7.337 1.00 40.28 96 MET A C 1
ATOM 747 O O . MET A 1 96 ? 15.102 22.896 7.204 1.00 40.28 96 MET A O 1
ATOM 751 N N . LEU A 1 97 ? 15.104 24.834 8.334 1.00 41.88 97 LEU A N 1
ATOM 752 C CA . LEU A 1 97 ? 14.058 24.462 9.299 1.00 41.88 97 LEU A CA 1
ATOM 753 C C . LEU A 1 97 ? 12.647 24.493 8.687 1.00 41.88 97 LEU A C 1
ATOM 755 O O . LEU A 1 97 ? 11.791 23.714 9.102 1.00 41.88 97 LEU A O 1
ATOM 759 N N . ALA A 1 98 ? 12.403 25.359 7.699 1.00 44.94 98 ALA A N 1
ATOM 760 C CA . ALA A 1 98 ? 11.122 25.443 6.999 1.00 44.94 98 ALA A CA 1
ATOM 761 C C . ALA A 1 98 ? 10.885 24.258 6.046 1.00 44.94 98 ALA A C 1
ATOM 763 O O . ALA A 1 98 ? 9.749 23.808 5.903 1.00 44.94 98 ALA A O 1
ATOM 764 N N . GLU A 1 99 ? 11.946 23.729 5.429 1.00 44.56 99 GLU A N 1
ATOM 765 C CA . GLU A 1 99 ? 11.850 22.621 4.467 1.00 44.56 99 GLU A CA 1
ATOM 766 C C . GLU A 1 99 ? 11.722 21.245 5.145 1.00 44.56 99 GLU A C 1
ATOM 768 O O . GLU A 1 99 ? 11.182 20.304 4.567 1.00 44.56 99 GLU A O 1
ATOM 773 N N . ASN A 1 100 ? 12.120 21.135 6.416 1.00 42.16 100 ASN A N 1
ATOM 774 C CA . ASN A 1 100 ? 11.880 19.956 7.250 1.00 42.16 100 ASN A CA 1
ATOM 775 C C . ASN A 1 100 ? 10.504 20.055 7.929 1.00 42.16 100 ASN A C 1
ATOM 777 O O . ASN A 1 100 ? 10.361 19.953 9.152 1.00 42.16 100 ASN A O 1
ATOM 781 N N . GLN A 1 101 ? 9.493 20.343 7.107 1.00 47.81 101 GLN A N 1
ATOM 782 C CA . GLN A 1 101 ? 8.107 20.508 7.506 1.00 47.81 101 GLN A CA 1
ATOM 783 C C . GLN A 1 101 ? 7.682 19.249 8.266 1.00 47.81 101 GLN A C 1
ATOM 785 O O . GLN A 1 101 ? 7.553 18.174 7.684 1.00 47.81 101 GLN A O 1
ATOM 790 N N . LYS A 1 102 ? 7.570 19.406 9.593 1.00 52.62 102 LYS A N 1
ATOM 791 C CA . LYS A 1 102 ? 7.252 18.385 10.598 1.00 52.62 102 LYS A CA 1
ATOM 792 C C . LYS A 1 102 ? 6.413 17.273 9.986 1.00 52.62 102 LYS A C 1
ATOM 794 O O . LYS A 1 102 ? 5.215 17.450 9.776 1.00 52.62 102 LYS A O 1
ATOM 799 N N . MET A 1 103 ? 7.037 16.127 9.734 1.00 51.53 103 MET A N 1
ATOM 800 C CA . MET A 1 103 ? 6.288 14.919 9.436 1.00 51.53 103 MET A CA 1
ATOM 801 C C . MET A 1 103 ? 5.317 14.738 10.605 1.00 51.53 103 MET A C 1
ATOM 803 O O . MET A 1 103 ? 5.748 14.661 11.760 1.00 51.53 103 MET A O 1
ATOM 807 N N . HIS A 1 104 ? 4.012 14.816 10.333 1.00 59.78 104 HIS A N 1
ATOM 808 C CA . HIS A 1 104 ? 3.003 14.638 11.370 1.00 59.78 104 HIS A CA 1
ATOM 809 C C . HIS A 1 104 ? 3.295 13.316 12.099 1.00 59.78 104 HIS A C 1
ATOM 811 O O . HIS A 1 104 ? 3.705 12.352 11.444 1.00 59.78 104 HIS A O 1
ATOM 817 N N . PRO A 1 105 ? 3.156 13.262 13.436 1.00 71.31 105 PRO A N 1
ATOM 818 C CA . PRO A 1 105 ? 3.525 12.081 14.205 1.00 71.31 105 PRO A CA 1
ATOM 819 C C . PRO A 1 105 ? 2.825 10.852 13.626 1.00 71.31 105 PRO A C 1
ATOM 821 O O . PRO A 1 105 ? 1.607 10.847 13.465 1.00 71.31 105 PRO A O 1
ATOM 824 N N . TRP A 1 106 ? 3.612 9.838 13.268 1.00 76.38 106 TRP A N 1
ATOM 825 C CA . TRP A 1 106 ? 3.102 8.592 12.713 1.00 76.38 106 TRP A CA 1
ATOM 826 C C . TRP A 1 106 ? 2.892 7.558 13.830 1.00 76.38 106 TRP A C 1
ATOM 828 O O . TRP A 1 106 ? 3.824 7.328 14.605 1.00 76.38 106 TRP A O 1
ATOM 838 N N . PRO A 1 107 ? 1.732 6.879 13.896 1.00 83.06 107 PRO A N 1
ATOM 839 C CA . PRO A 1 107 ? 0.523 7.129 13.109 1.00 83.06 107 PRO A CA 1
ATOM 840 C C . PRO A 1 107 ? -0.235 8.371 13.605 1.00 83.06 107 PRO A C 1
ATOM 842 O O . PRO A 1 107 ? -0.339 8.614 14.808 1.00 83.06 107 PRO A O 1
ATOM 845 N N . ALA A 1 108 ? -0.819 9.129 12.677 1.00 81.56 108 ALA A N 1
ATOM 846 C CA . ALA A 1 108 ? -1.622 10.304 13.005 1.00 81.56 108 ALA A CA 1
ATOM 847 C C . ALA A 1 108 ? -3.033 9.879 13.455 1.00 81.56 108 ALA A C 1
ATOM 849 O O . ALA A 1 108 ? -3.984 9.901 12.675 1.00 81.56 108 ALA A O 1
ATOM 850 N N . LEU A 1 109 ? -3.165 9.448 14.712 1.00 85.56 109 LEU A N 1
ATOM 851 C CA . LEU A 1 109 ? -4.447 9.046 15.296 1.00 85.56 109 LEU A CA 1
ATOM 852 C C . LEU A 1 109 ? -5.217 10.271 15.799 1.00 85.56 109 LEU A C 1
ATOM 854 O O . LEU A 1 109 ? -4.772 10.974 16.707 1.00 85.56 109 LEU A O 1
ATOM 858 N N . THR A 1 110 ? -6.387 10.520 15.214 1.00 89.25 110 THR A N 1
ATOM 859 C CA . THR A 1 110 ? -7.281 11.615 15.605 1.00 89.25 110 THR A CA 1
ATOM 860 C C . THR A 1 110 ? -8.351 11.125 16.573 1.00 89.25 110 THR A C 1
ATOM 862 O O . THR A 1 110 ? -8.675 9.940 16.613 1.00 89.25 110 THR A O 1
ATOM 865 N N . ARG A 1 111 ? -8.956 12.046 17.331 1.00 92.12 111 ARG A N 1
ATOM 866 C CA . ARG A 1 111 ? -10.110 11.735 18.187 1.00 92.12 111 ARG A CA 1
ATOM 867 C C . ARG A 1 111 ? -11.255 11.092 17.396 1.00 92.12 111 ARG A C 1
ATOM 869 O O . ARG A 1 111 ? -11.816 10.104 17.851 1.00 92.12 111 ARG A O 1
ATOM 876 N N . THR A 1 112 ? -11.528 11.601 16.197 1.00 90.19 112 THR A N 1
ATOM 877 C CA . THR A 1 112 ? -12.537 11.049 15.286 1.00 90.19 112 THR A CA 1
ATOM 878 C C . THR A 1 112 ? -12.261 9.585 14.950 1.00 90.19 112 THR A C 1
ATOM 880 O O . THR A 1 112 ? -13.172 8.775 15.025 1.00 90.19 112 THR A O 1
ATOM 883 N N . ALA A 1 113 ? -11.001 9.207 14.693 1.00 90.31 113 ALA A N 1
ATOM 884 C CA . ALA A 1 113 ? -10.656 7.811 14.420 1.00 90.31 113 ALA A CA 1
ATOM 885 C C . ALA A 1 113 ? -10.983 6.877 15.602 1.00 90.31 113 ALA A C 1
ATOM 887 O O . ALA A 1 113 ? -11.434 5.754 15.390 1.00 90.31 113 ALA A O 1
ATOM 888 N N . TYR A 1 114 ? -10.795 7.330 16.848 1.00 92.81 114 TYR A N 1
ATOM 889 C CA . TYR A 1 114 ? -11.191 6.551 18.028 1.00 92.81 114 TYR A CA 1
ATOM 890 C C . TYR A 1 114 ? -12.710 6.408 18.147 1.00 92.81 114 TYR A C 1
ATOM 892 O O . TYR A 1 114 ? -13.200 5.323 18.459 1.00 92.81 114 TYR A O 1
ATOM 900 N N . GLU A 1 115 ? -13.447 7.492 17.910 1.00 94.38 115 GLU A N 1
ATOM 901 C CA . GLU A 1 115 ? -14.912 7.512 17.976 1.00 94.38 115 GLU A CA 1
ATOM 902 C C . GLU A 1 115 ? -15.528 6.601 16.901 1.00 94.38 115 GLU A C 1
ATOM 904 O O . GLU A 1 115 ? -16.419 5.811 17.210 1.00 94.38 115 GLU A O 1
ATOM 909 N N . ASP A 1 116 ? -14.979 6.619 15.686 1.00 91.44 116 ASP A N 1
ATOM 910 C CA . ASP A 1 116 ? -15.383 5.753 14.575 1.00 91.44 116 ASP A CA 1
ATOM 911 C C . ASP A 1 116 ? -15.174 4.261 14.892 1.00 91.44 116 ASP A C 1
ATOM 913 O O . ASP A 1 116 ? -16.056 3.430 14.654 1.00 91.44 116 ASP A O 1
ATOM 917 N N . VAL A 1 117 ? -14.028 3.906 15.486 1.00 92.44 117 VAL A N 1
ATOM 918 C CA . VAL A 1 117 ? -13.753 2.525 15.923 1.00 92.44 117 VAL A CA 1
ATOM 919 C C . VAL A 1 117 ? -14.701 2.109 17.049 1.00 92.44 117 VAL A C 1
ATOM 921 O O . VAL A 1 117 ? -15.261 1.012 17.008 1.00 92.44 117 VAL A O 1
ATOM 924 N N . ALA A 1 118 ? -14.923 2.977 18.039 1.00 94.06 118 ALA A N 1
ATOM 925 C CA . ALA A 1 118 ? -15.854 2.706 19.133 1.00 94.06 118 ALA A CA 1
ATOM 926 C C . ALA A 1 118 ? -17.295 2.515 18.629 1.00 94.06 118 ALA A C 1
ATOM 928 O O . ALA A 1 118 ? -18.005 1.633 19.121 1.00 94.06 118 ALA A O 1
ATOM 929 N N . ALA A 1 119 ? -17.712 3.290 17.625 1.00 90.88 119 ALA A N 1
ATOM 930 C CA . ALA A 1 119 ? -19.010 3.142 16.977 1.00 90.88 119 ALA A CA 1
ATOM 931 C C . ALA A 1 119 ? -19.145 1.782 16.272 1.00 90.88 119 ALA A C 1
ATOM 933 O O . ALA A 1 119 ? -20.160 1.115 16.462 1.00 90.88 119 ALA A O 1
ATOM 934 N N . CYS A 1 120 ? -18.114 1.327 15.549 1.00 91.25 120 CYS A N 1
ATOM 935 C CA . CYS A 1 120 ? -18.107 -0.001 14.914 1.00 91.25 120 CYS A CA 1
ATOM 936 C C . CYS A 1 120 ? -18.202 -1.139 15.941 1.00 91.25 120 CYS A C 1
ATOM 938 O O . CYS A 1 120 ? -18.932 -2.109 15.744 1.00 91.25 120 CYS A O 1
ATOM 940 N N . ILE A 1 121 ? -17.488 -1.015 17.066 1.00 93.06 121 ILE A N 1
ATOM 941 C CA . ILE A 1 121 ? -17.566 -1.994 18.161 1.00 93.06 121 ILE A CA 1
ATOM 942 C C . ILE A 1 121 ? -18.969 -2.017 18.767 1.00 93.06 121 ILE A C 1
ATOM 944 O O . ILE A 1 121 ? -19.520 -3.090 19.005 1.00 93.06 121 ILE A O 1
ATOM 948 N N . SER A 1 122 ? -19.553 -0.841 18.990 1.00 93.12 122 SER A N 1
ATOM 949 C CA . SER A 1 122 ? -20.874 -0.708 19.608 1.00 93.12 122 SER A CA 1
ATOM 950 C C . SER A 1 122 ? -22.002 -1.199 18.698 1.00 93.12 122 SER A C 1
ATOM 952 O O . SER A 1 122 ? -22.989 -1.733 19.196 1.00 93.12 122 SER A O 1
ATOM 954 N N . SER A 1 123 ? -21.869 -1.037 17.377 1.00 89.44 123 SER A N 1
ATOM 955 C CA . SER A 1 123 ? -22.864 -1.502 16.403 1.00 89.44 123 SER A CA 1
ATOM 956 C C . SER A 1 123 ? -22.806 -3.011 16.149 1.00 89.44 123 SER A C 1
ATOM 958 O O . SER A 1 123 ? -23.778 -3.582 15.661 1.00 89.44 123 SER A O 1
ATOM 960 N N . GLY A 1 124 ? -21.679 -3.664 16.458 1.00 88.69 124 GLY A N 1
ATOM 961 C CA . GLY A 1 124 ? -21.435 -5.071 16.128 1.00 88.69 124 GLY A CA 1
ATOM 962 C C . GLY A 1 124 ? -21.063 -5.313 14.658 1.00 88.69 124 GLY A C 1
ATOM 963 O O . GLY A 1 124 ? -20.806 -6.456 14.274 1.00 88.69 124 GLY A O 1
ATOM 964 N N . GLU A 1 125 ? -20.972 -4.264 13.834 1.00 85.88 125 GLU A N 1
ATOM 965 C CA . GLU A 1 125 ? -20.529 -4.352 12.436 1.00 85.88 125 GLU A CA 1
ATOM 966 C C . GLU A 1 125 ? -18.997 -4.424 12.347 1.00 85.88 125 GLU A C 1
ATOM 968 O O . GLU A 1 125 ? -18.311 -3.490 11.942 1.00 85.88 125 GLU A O 1
ATOM 973 N N . LEU A 1 126 ? -18.444 -5.565 12.756 1.00 87.19 126 LEU A N 1
ATOM 974 C CA . LEU A 1 126 ? -16.996 -5.771 12.890 1.00 87.19 126 LEU A CA 1
ATOM 975 C C . LEU A 1 126 ? -16.320 -6.364 11.645 1.00 87.19 126 LEU A C 1
ATOM 977 O O . LEU A 1 126 ? -15.129 -6.672 11.672 1.00 87.19 126 LEU A O 1
ATOM 981 N N . SER A 1 127 ? -17.073 -6.590 10.570 1.00 84.75 127 SER A N 1
ATOM 982 C CA . SER A 1 127 ? -16.596 -7.291 9.375 1.00 84.75 127 SER A CA 1
ATOM 983 C C . SER A 1 127 ? -16.723 -6.430 8.122 1.00 84.75 127 SER A C 1
ATOM 985 O O . SER A 1 127 ? -17.437 -5.431 8.111 1.00 84.75 127 SER A O 1
ATOM 987 N N . GLY A 1 128 ? -16.027 -6.827 7.054 1.00 77.94 128 GLY A N 1
ATOM 988 C CA . GLY A 1 128 ? -16.055 -6.156 5.753 1.00 77.94 128 GLY A CA 1
ATOM 989 C C . GLY A 1 128 ? -17.362 -6.365 4.987 1.00 77.94 128 GLY A C 1
ATOM 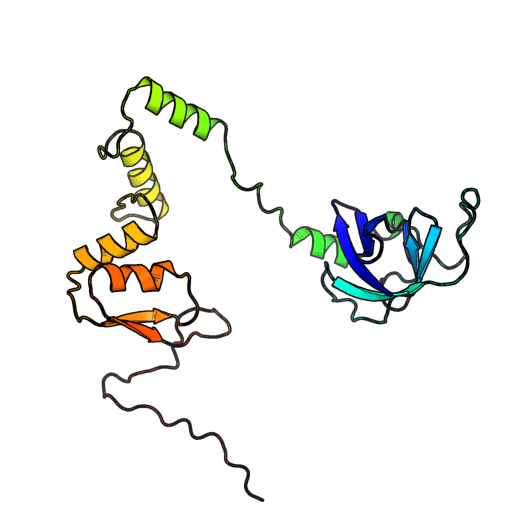990 O O . GLY A 1 128 ? -17.330 -6.850 3.863 1.00 77.94 128 GLY A O 1
ATOM 991 N N . SER A 1 129 ? -18.506 -6.036 5.589 1.00 75.31 129 SER A N 1
ATOM 992 C CA . SER A 1 129 ? -19.846 -6.225 5.015 1.00 75.31 129 SER A CA 1
ATOM 993 C C . SER A 1 129 ? -20.147 -5.315 3.816 1.00 75.31 129 SER A C 1
ATOM 995 O O . SER A 1 129 ? -21.184 -5.481 3.180 1.00 75.31 129 SER A O 1
ATOM 997 N N . GLY A 1 130 ? -19.271 -4.350 3.506 1.00 71.62 130 GLY A N 1
ATOM 998 C CA . GLY A 1 130 ? -19.504 -3.336 2.468 1.00 71.62 130 GLY A CA 1
ATOM 999 C C . GLY A 1 130 ? -20.543 -2.280 2.866 1.00 71.62 130 GLY A C 1
ATOM 1000 O O . GLY A 1 130 ? -21.040 -1.542 2.018 1.00 71.62 130 GLY A O 1
ATOM 1001 N N . LEU A 1 131 ? -20.892 -2.207 4.153 1.00 77.94 131 LEU A N 1
ATOM 1002 C CA . LEU A 1 131 ? -21.851 -1.259 4.716 1.00 77.94 131 LEU A CA 1
ATOM 1003 C C . LEU A 1 131 ? -21.172 -0.327 5.731 1.00 77.94 131 LEU A C 1
ATOM 1005 O O . LEU A 1 131 ? -19.966 -0.411 5.982 1.00 77.94 131 LEU A O 1
ATOM 1009 N N . GLY A 1 132 ? -21.953 0.611 6.270 1.00 86.06 132 GLY A N 1
ATOM 1010 C CA . GLY A 1 132 ? -21.518 1.503 7.339 1.00 86.06 132 GLY A CA 1
ATOM 1011 C C . GLY A 1 132 ? -20.292 2.334 6.958 1.00 86.06 132 GLY A C 1
ATOM 1012 O O . GLY A 1 132 ? -20.274 3.028 5.936 1.00 86.06 132 GLY A O 1
ATOM 1013 N N . ILE A 1 133 ? -19.258 2.269 7.797 1.00 90.56 133 ILE A N 1
ATOM 1014 C CA . ILE A 1 133 ? -18.074 3.121 7.664 1.00 90.56 133 ILE A CA 1
ATOM 1015 C C . ILE A 1 133 ? -17.245 2.831 6.408 1.00 90.56 133 ILE A C 1
ATOM 1017 O O . ILE A 1 133 ? -16.622 3.750 5.879 1.00 90.56 133 ILE A O 1
ATOM 1021 N N . ILE A 1 134 ? -17.267 1.592 5.903 1.00 91.88 134 ILE A N 1
ATOM 1022 C CA . ILE A 1 134 ? -16.538 1.211 4.685 1.00 91.88 134 ILE A CA 1
ATOM 1023 C C . ILE A 1 134 ? -17.164 1.906 3.474 1.00 91.88 134 ILE A C 1
ATOM 1025 O O . ILE A 1 134 ? -16.465 2.604 2.750 1.00 91.88 134 ILE A O 1
ATOM 1029 N N . ASN A 1 135 ? -18.487 1.822 3.315 1.00 91.12 135 ASN A N 1
ATOM 1030 C CA . ASN A 1 135 ? -19.201 2.495 2.225 1.00 91.12 135 ASN A CA 1
ATOM 1031 C C . ASN A 1 135 ? -19.053 4.027 2.316 1.00 91.12 135 ASN A C 1
ATOM 1033 O O . ASN A 1 135 ? -18.764 4.707 1.332 1.00 91.12 135 ASN A O 1
ATOM 1037 N N . ALA A 1 136 ? -19.158 4.584 3.529 1.00 91.94 136 ALA A N 1
ATOM 1038 C CA . ALA A 1 136 ? -18.929 6.011 3.748 1.00 91.94 136 ALA A CA 1
ATOM 1039 C C . ALA A 1 136 ? -17.483 6.442 3.434 1.00 91.94 136 ALA A C 1
ATOM 1041 O O . ALA A 1 136 ? -17.251 7.590 3.052 1.00 91.94 136 ALA A O 1
ATOM 1042 N N . PHE A 1 137 ? -16.500 5.562 3.632 1.00 93.06 137 PHE A N 1
ATOM 1043 C CA . PHE A 1 137 ? -15.118 5.794 3.224 1.00 93.06 137 PHE A CA 1
ATOM 1044 C C . PHE A 1 137 ? -14.970 5.738 1.700 1.00 93.06 137 PHE A C 1
ATOM 1046 O O . PHE A 1 137 ? -14.436 6.684 1.128 1.00 93.06 137 PHE A O 1
ATOM 1053 N N . GLU A 1 138 ? -15.496 4.701 1.049 1.00 95.31 138 GLU A N 1
ATOM 1054 C CA . GLU A 1 138 ? -15.444 4.528 -0.409 1.00 95.31 138 GLU A CA 1
ATOM 1055 C C . GLU A 1 138 ? -16.056 5.722 -1.136 1.00 95.31 138 GLU A C 1
ATOM 1057 O O . GLU A 1 138 ? -15.379 6.337 -1.953 1.00 95.31 138 GLU A O 1
ATOM 1062 N N . ARG A 1 139 ? -17.256 6.157 -0.737 1.00 94.81 139 ARG A N 1
ATOM 1063 C CA . ARG A 1 139 ? -17.906 7.345 -1.313 1.00 94.81 139 ARG A CA 1
ATOM 1064 C C . ARG A 1 139 ? -17.080 8.622 -1.172 1.00 94.81 139 ARG A C 1
ATOM 1066 O O . ARG A 1 139 ? -16.957 9.395 -2.116 1.00 94.81 139 ARG A O 1
ATOM 1073 N N . ARG A 1 140 ? -16.499 8.862 0.008 1.00 95.19 140 ARG A N 1
ATOM 1074 C CA . ARG A 1 140 ? -15.632 10.035 0.219 1.00 95.19 140 ARG A CA 1
ATOM 1075 C C . ARG A 1 140 ? -14.367 9.955 -0.627 1.00 95.19 140 ARG A C 1
ATOM 1077 O O . ARG A 1 140 ? -13.885 10.982 -1.091 1.00 95.19 140 ARG A O 1
ATOM 1084 N N . MET A 1 141 ? -13.829 8.754 -0.820 1.00 96.38 141 MET A N 1
ATOM 1085 C CA . MET A 1 141 ? -12.674 8.538 -1.683 1.00 96.38 141 MET A CA 1
ATOM 1086 C C . MET A 1 141 ? -13.026 8.751 -3.155 1.00 96.38 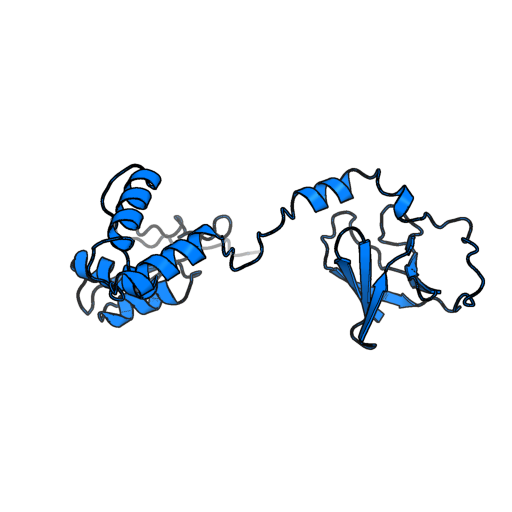141 MET A C 1
ATOM 1088 O O . MET A 1 141 ? -12.246 9.400 -3.840 1.00 96.38 141 MET A O 1
ATOM 1092 N N . GLU A 1 142 ? -14.186 8.280 -3.621 1.00 96.81 142 GLU A N 1
ATOM 1093 C CA . GLU A 1 142 ? -14.707 8.540 -4.973 1.00 96.81 142 GLU A CA 1
ATOM 1094 C C . GLU A 1 142 ? -14.831 10.042 -5.239 1.00 96.81 142 GLU A C 1
ATOM 1096 O O . GLU A 1 142 ? -14.371 10.535 -6.269 1.00 96.81 142 GLU A O 1
ATOM 1101 N N . GLU A 1 143 ? -15.387 10.790 -4.285 1.00 96.69 143 GLU A N 1
ATOM 1102 C CA . GLU A 1 143 ? -15.472 12.251 -4.358 1.00 96.69 143 GLU A CA 1
ATOM 1103 C C . GLU A 1 143 ? -14.072 12.895 -4.384 1.00 96.69 143 GLU A C 1
ATOM 1105 O O . GLU A 1 143 ? -13.810 13.784 -5.195 1.00 96.69 143 GLU A O 1
ATOM 1110 N N . TRP A 1 144 ? -13.145 12.420 -3.544 1.00 96.81 144 TRP A N 1
ATOM 1111 C CA . TRP A 1 144 ? -11.789 12.967 -3.434 1.00 96.81 144 TRP A CA 1
ATOM 1112 C C . TRP A 1 144 ? -10.927 12.745 -4.685 1.00 96.81 144 TRP A C 1
ATOM 1114 O O . TRP A 1 144 ? -10.189 13.648 -5.081 1.00 96.81 144 TRP A O 1
ATOM 1124 N N . ILE A 1 145 ? -11.027 11.580 -5.334 1.00 95.69 145 ILE A N 1
ATOM 1125 C CA . ILE A 1 145 ? -10.283 11.288 -6.574 1.00 95.69 145 ILE A CA 1
ATOM 1126 C C . ILE A 1 145 ? -10.884 11.969 -7.816 1.00 95.69 145 ILE A C 1
ATOM 1128 O O . ILE A 1 145 ? -10.300 11.881 -8.895 1.00 95.69 145 ILE A O 1
ATOM 1132 N N . GLY A 1 146 ? -12.022 12.659 -7.677 1.00 93.62 146 GLY A N 1
ATOM 1133 C CA . GLY A 1 146 ? -12.698 13.354 -8.775 1.00 93.62 146 GLY A CA 1
ATOM 1134 C C . GLY A 1 146 ? -13.703 12.497 -9.555 1.00 93.62 146 GLY A C 1
ATOM 1135 O O . GLY A 1 146 ? -14.005 12.816 -10.704 1.00 93.62 146 GLY A O 1
ATOM 1136 N N . GLY A 1 147 ? -14.229 11.432 -8.943 1.00 89.31 147 GLY A N 1
ATOM 1137 C CA . GLY A 1 147 ? -15.227 10.521 -9.512 1.00 89.31 147 GLY A CA 1
ATOM 1138 C C . GLY A 1 147 ? -14.687 9.125 -9.846 1.00 89.31 147 GLY A C 1
ATOM 1139 O O . GLY A 1 147 ? -13.495 8.849 -9.747 1.00 89.31 147 GLY A O 1
ATOM 1140 N N . GLY A 1 148 ? -15.582 8.226 -10.262 1.00 92.44 148 GLY A N 1
ATOM 1141 C CA . GLY A 1 148 ? -15.274 6.812 -10.511 1.00 92.44 148 GLY A CA 1
ATOM 1142 C C . GLY A 1 148 ? -15.803 5.903 -9.402 1.00 92.44 148 GLY A C 1
ATOM 1143 O O . GLY A 1 148 ? -16.718 6.291 -8.684 1.00 92.44 148 GLY A O 1
ATOM 1144 N N . TYR A 1 149 ? -15.239 4.698 -9.300 1.00 93.94 149 TYR A N 1
ATOM 1145 C CA . TYR A 1 149 ? -15.606 3.705 -8.287 1.00 93.94 149 TYR A CA 1
ATOM 1146 C C . TYR A 1 149 ? -14.410 3.394 -7.390 1.00 93.94 149 TYR A C 1
ATOM 1148 O O . TYR A 1 149 ? -13.293 3.225 -7.891 1.00 93.94 149 TYR A O 1
ATOM 1156 N N . VAL A 1 150 ? -14.644 3.265 -6.084 1.00 95.00 150 VAL A N 1
ATOM 1157 C CA . VAL A 1 150 ? -13.621 2.851 -5.113 1.00 95.00 150 VAL A CA 1
ATOM 1158 C C . VAL A 1 150 ? -14.048 1.561 -4.430 1.00 95.00 150 VAL A C 1
ATOM 1160 O O . VAL A 1 150 ? -15.163 1.439 -3.941 1.00 95.00 150 VAL A O 1
ATOM 1163 N N . VAL A 1 151 ? -13.122 0.604 -4.366 1.00 93.75 151 VAL A N 1
ATOM 1164 C CA . VAL A 1 151 ? -13.295 -0.643 -3.617 1.00 93.75 151 VAL A CA 1
ATOM 1165 C C . VAL A 1 151 ? -12.174 -0.754 -2.594 1.00 93.75 151 VAL A C 1
ATOM 1167 O O . VAL A 1 151 ? -10.989 -0.764 -2.942 1.00 93.75 151 VAL A O 1
ATOM 1170 N N . SER A 1 152 ? -12.548 -0.843 -1.323 1.00 94.06 152 SER A N 1
ATOM 1171 C CA . SER A 1 152 ? -11.611 -0.995 -0.214 1.00 94.06 152 SER A CA 1
ATOM 1172 C C . SER A 1 152 ? -11.023 -2.400 -0.195 1.00 94.06 152 SER A C 1
ATOM 1174 O O . SER A 1 152 ? -11.703 -3.396 -0.435 1.00 94.06 152 SER A O 1
ATOM 1176 N N . ALA A 1 153 ? -9.749 -2.499 0.171 1.00 94.12 153 ALA A N 1
ATOM 1177 C CA . ALA A 1 153 ? -9.083 -3.775 0.381 1.00 94.12 153 ALA A CA 1
ATOM 1178 C C . ALA A 1 153 ? -8.345 -3.773 1.718 1.00 94.12 153 ALA A C 1
ATOM 1180 O O . ALA A 1 153 ? -7.905 -2.736 2.208 1.00 94.12 153 ALA A O 1
ATOM 1181 N N . SER A 1 154 ? -8.134 -4.963 2.276 1.00 93.62 154 SER A N 1
ATOM 1182 C CA . SER A 1 154 ? -7.421 -5.143 3.547 1.00 93.62 154 SER A CA 1
ATOM 1183 C C . SER A 1 154 ? -5.938 -4.752 3.495 1.00 93.62 154 SER A C 1
ATOM 1185 O O . SER A 1 154 ? -5.304 -4.594 4.534 1.00 93.62 154 SER A O 1
ATOM 1187 N N . SER A 1 155 ? -5.353 -4.630 2.298 1.00 95.88 155 SER A N 1
ATOM 1188 C CA . SER A 1 155 ? -3.979 -4.165 2.085 1.00 95.88 155 SER A CA 1
ATOM 1189 C C . SER A 1 155 ? -3.751 -3.746 0.632 1.00 95.88 155 SER A C 1
ATOM 1191 O O . SER A 1 155 ? -4.471 -4.184 -0.267 1.00 95.88 155 SER A O 1
ATOM 1193 N N . GLY A 1 156 ? -2.672 -2.998 0.372 1.00 95.56 156 GLY A N 1
ATOM 1194 C CA . GLY A 1 156 ? -2.260 -2.661 -0.997 1.00 95.56 156 GLY A CA 1
ATOM 1195 C C . GLY A 1 156 ? -1.935 -3.888 -1.863 1.00 95.56 156 GLY A C 1
ATOM 1196 O O . GLY A 1 156 ? -2.238 -3.903 -3.050 1.00 95.56 156 GLY A O 1
ATOM 1197 N N . THR A 1 157 ? -1.397 -4.965 -1.274 1.00 97.19 157 THR A N 1
ATOM 1198 C CA . THR A 1 157 ? -1.145 -6.213 -2.023 1.00 97.19 157 THR A CA 1
ATOM 1199 C C . THR A 1 157 ? -2.457 -6.885 -2.431 1.00 97.19 157 THR A C 1
ATOM 1201 O O . THR A 1 157 ? -2.572 -7.368 -3.556 1.00 97.19 157 THR A O 1
ATOM 1204 N N . ALA A 1 158 ? -3.453 -6.913 -1.535 1.00 96.75 158 ALA A N 1
ATOM 1205 C CA . ALA A 1 158 ? -4.777 -7.451 -1.846 1.00 96.75 158 ALA A CA 1
ATOM 1206 C C . ALA A 1 158 ? -5.471 -6.619 -2.936 1.00 96.75 158 ALA A C 1
ATOM 1208 O O . ALA A 1 158 ? -5.974 -7.201 -3.893 1.00 96.75 158 ALA A O 1
ATOM 1209 N N . ALA A 1 159 ? -5.404 -5.285 -2.843 1.00 97.00 159 ALA A N 1
ATOM 1210 C CA . ALA A 1 159 ? -5.945 -4.376 -3.854 1.00 97.00 159 ALA A CA 1
ATOM 1211 C C . ALA A 1 159 ? -5.365 -4.656 -5.249 1.00 97.00 159 ALA A C 1
ATOM 1213 O O . ALA A 1 159 ? -6.116 -4.893 -6.191 1.00 97.00 159 ALA A O 1
ATOM 1214 N N . LEU A 1 160 ? -4.032 -4.711 -5.372 1.00 97.56 160 LEU A N 1
ATOM 1215 C CA . LEU A 1 160 ? -3.367 -5.005 -6.646 1.00 97.56 160 LEU A CA 1
ATOM 1216 C C . LEU A 1 160 ? -3.730 -6.395 -7.183 1.00 97.56 160 LEU A C 1
ATOM 1218 O O . LEU A 1 160 ? -3.967 -6.549 -8.376 1.00 97.56 160 LEU A O 1
ATOM 1222 N N . THR A 1 161 ? -3.800 -7.402 -6.309 1.00 97.44 161 THR A N 1
ATOM 1223 C CA . THR A 1 161 ? -4.151 -8.775 -6.707 1.00 97.44 161 THR A CA 1
ATOM 1224 C C . THR A 1 161 ? -5.566 -8.829 -7.291 1.00 97.44 161 THR A C 1
ATOM 1226 O O . THR A 1 161 ? -5.759 -9.365 -8.378 1.00 97.44 161 THR A O 1
ATOM 1229 N N . VAL A 1 162 ? -6.548 -8.237 -6.600 1.00 96.94 162 VAL A N 1
ATOM 1230 C CA . VAL A 1 162 ? -7.946 -8.193 -7.060 1.00 96.94 162 VAL A CA 1
ATOM 1231 C C . VAL A 1 162 ? -8.073 -7.387 -8.351 1.00 96.94 162 VAL A C 1
ATOM 1233 O O . VAL A 1 162 ? -8.769 -7.824 -9.262 1.00 96.94 162 VAL A O 1
ATOM 1236 N N . ALA A 1 163 ? -7.363 -6.261 -8.470 1.00 97.19 163 ALA A N 1
ATOM 1237 C CA . ALA A 1 163 ? -7.371 -5.448 -9.683 1.00 97.19 163 ALA A CA 1
ATOM 1238 C C . ALA A 1 163 ? -6.860 -6.224 -10.909 1.00 97.19 163 ALA A C 1
ATOM 1240 O O . ALA A 1 163 ? -7.484 -6.174 -11.965 1.00 97.19 163 ALA A O 1
ATOM 1241 N N . LEU A 1 164 ? -5.769 -6.985 -10.771 1.00 97.88 164 LEU A N 1
ATOM 1242 C CA . LEU A 1 164 ? -5.242 -7.810 -11.864 1.00 97.88 164 LEU A CA 1
ATOM 1243 C C . LEU A 1 164 ? -6.222 -8.918 -12.277 1.00 97.88 164 LEU A C 1
ATOM 1245 O O . LEU A 1 164 ? -6.422 -9.139 -13.468 1.00 97.88 164 LEU A O 1
ATOM 1249 N N . ILE A 1 165 ? -6.873 -9.574 -11.310 1.00 97.44 165 ILE A N 1
ATOM 1250 C CA . ILE A 1 165 ? -7.910 -10.581 -11.592 1.00 97.44 165 ILE A CA 1
ATOM 1251 C C . ILE A 1 165 ? -9.093 -9.939 -12.325 1.00 97.44 165 ILE A C 1
ATOM 1253 O O . ILE A 1 165 ? -9.565 -10.480 -13.321 1.00 97.44 165 ILE A O 1
ATOM 1257 N N . ALA A 1 166 ? -9.554 -8.774 -11.862 1.00 97.06 166 ALA A N 1
ATOM 1258 C CA . ALA A 1 166 ? -10.667 -8.051 -12.472 1.00 97.06 166 ALA A CA 1
ATOM 1259 C C . ALA A 1 166 ? -10.355 -7.576 -13.903 1.00 97.06 166 ALA A C 1
ATOM 1261 O O . ALA A 1 166 ? -11.254 -7.523 -14.737 1.00 97.06 166 ALA A O 1
ATOM 1262 N N . LEU A 1 167 ? -9.084 -7.282 -14.202 1.00 97.25 167 LEU A N 1
ATOM 1263 C CA . LEU A 1 167 ? -8.604 -6.977 -15.554 1.00 97.25 167 LEU A CA 1
ATOM 1264 C C . LEU A 1 167 ? -8.512 -8.210 -16.471 1.00 97.25 167 LEU A C 1
ATOM 1266 O O . LEU A 1 167 ? -8.226 -8.051 -17.655 1.00 97.25 167 LEU A O 1
ATOM 1270 N N . GLY A 1 168 ? -8.753 -9.419 -15.954 1.00 97.50 168 GLY A N 1
ATOM 1271 C CA . GLY A 1 168 ? -8.685 -10.659 -16.729 1.00 97.50 168 GLY A CA 1
ATOM 1272 C C . GLY A 1 168 ? -7.262 -11.168 -16.955 1.00 97.50 168 GLY A C 1
ATOM 1273 O O . GLY A 1 168 ? -7.022 -11.870 -17.931 1.00 97.50 168 GLY A O 1
ATOM 1274 N N . ILE A 1 169 ? -6.313 -10.815 -16.083 1.00 98.25 169 ILE A N 1
ATOM 1275 C CA . ILE A 1 169 ? -4.952 -11.357 -16.146 1.00 98.25 169 ILE A CA 1
ATOM 1276 C C . ILE A 1 169 ? -4.964 -12.818 -15.698 1.00 98.25 169 ILE A C 1
ATOM 1278 O O . ILE A 1 169 ? -5.485 -13.158 -14.630 1.00 98.25 169 ILE A O 1
ATOM 1282 N N . HIS A 1 170 ? -4.348 -13.676 -16.502 1.00 96.69 170 HIS A N 1
ATOM 1283 C CA . HIS A 1 170 ? -4.307 -15.115 -16.300 1.00 96.69 170 HIS A CA 1
ATOM 1284 C C . HIS A 1 170 ? -2.894 -15.624 -15.975 1.00 96.69 170 HIS A C 1
ATOM 1286 O O . HIS A 1 170 ? -1.893 -14.947 -16.235 1.00 96.69 170 HIS A O 1
ATOM 1292 N N . PRO A 1 171 ? -2.777 -16.841 -15.407 1.00 98.38 171 PRO A N 1
ATOM 1293 C CA . PRO A 1 171 ? -1.484 -17.483 -15.237 1.00 98.38 171 PRO A CA 1
ATOM 1294 C C . PRO A 1 171 ? -0.698 -17.546 -16.553 1.00 98.38 171 PRO A C 1
ATOM 1296 O O . PRO A 1 171 ? -1.223 -17.976 -17.577 1.00 98.38 171 PRO A O 1
ATOM 1299 N N . GLY A 1 172 ? 0.574 -17.151 -16.509 1.00 97.50 172 GLY A N 1
ATOM 1300 C CA . GLY A 1 172 ? 1.454 -17.066 -17.678 1.00 97.50 172 GLY A CA 1
ATOM 1301 C C . GLY A 1 172 ? 1.476 -15.705 -18.381 1.00 97.50 172 GLY A C 1
ATOM 1302 O O . GLY A 1 172 ? 2.438 -15.436 -19.104 1.00 97.50 172 GLY A O 1
ATOM 1303 N N . ASP A 1 173 ? 0.504 -14.822 -18.133 1.00 98.44 173 ASP A N 1
ATOM 1304 C CA . ASP A 1 173 ? 0.515 -13.468 -18.696 1.00 98.44 173 ASP A CA 1
ATOM 1305 C C . ASP A 1 173 ? 1.665 -12.636 -18.132 1.00 98.44 173 ASP A C 1
ATOM 1307 O O . ASP A 1 173 ? 2.091 -12.806 -16.989 1.00 98.44 173 ASP A O 1
ATOM 1311 N N . VAL A 1 174 ? 2.176 -11.701 -18.931 1.00 98.06 174 VAL A N 1
ATOM 1312 C CA . VAL A 1 174 ? 3.284 -10.830 -18.529 1.00 98.06 174 VAL A CA 1
ATOM 1313 C C . VAL A 1 174 ? 2.747 -9.517 -17.973 1.00 98.06 174 VAL A C 1
ATOM 1315 O O . VAL A 1 174 ? 2.033 -8.795 -18.663 1.00 98.06 174 VAL A O 1
ATOM 1318 N N . VAL A 1 175 ? 3.172 -9.163 -16.759 1.00 97.81 175 VAL A N 1
ATOM 1319 C CA . VAL A 1 175 ? 2.854 -7.876 -16.123 1.00 97.81 175 VAL A CA 1
ATOM 1320 C C . VAL A 1 175 ? 4.132 -7.057 -15.993 1.00 97.81 175 VAL A C 1
ATOM 1322 O O . VAL A 1 175 ? 5.095 -7.498 -15.365 1.00 97.81 175 VAL A O 1
ATOM 1325 N N . LEU A 1 176 ? 4.153 -5.870 -16.602 1.00 96.69 176 LEU A N 1
ATOM 1326 C CA . LEU A 1 176 ? 5.290 -4.951 -16.521 1.00 96.69 176 LEU A CA 1
ATOM 1327 C C . LEU A 1 176 ? 5.256 -4.166 -15.206 1.00 96.69 176 LEU A C 1
ATOM 1329 O O . LEU A 1 176 ? 4.203 -3.686 -14.792 1.00 96.69 176 LEU A O 1
ATOM 1333 N N . LEU A 1 177 ? 6.416 -3.994 -14.575 1.00 96.06 177 LEU A N 1
ATOM 1334 C CA . LEU A 1 177 ? 6.560 -3.228 -13.337 1.00 96.06 177 LEU A CA 1
ATOM 1335 C C . LEU A 1 177 ? 7.915 -2.508 -13.285 1.00 96.06 177 LEU A C 1
ATOM 1337 O O . LEU A 1 177 ? 8.8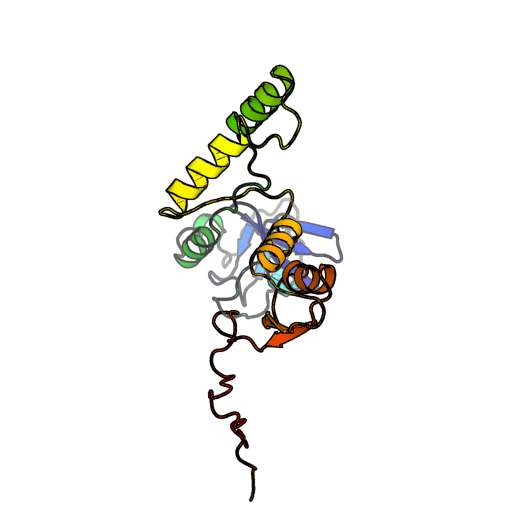83 -3.017 -13.851 1.00 96.06 177 LEU A O 1
ATOM 1341 N N . PRO A 1 178 ? 8.024 -1.347 -12.618 1.00 95.75 178 PRO A N 1
ATOM 1342 C CA . PRO A 1 178 ? 9.305 -0.660 -12.488 1.00 95.75 178 PRO A CA 1
ATOM 1343 C C . PRO A 1 178 ? 10.303 -1.494 -11.676 1.00 95.75 178 PRO A C 1
ATOM 1345 O O . PRO A 1 178 ? 9.933 -2.131 -10.689 1.00 95.75 178 PRO A O 1
ATOM 1348 N N . SER A 1 179 ? 11.575 -1.466 -12.076 1.00 93.75 179 SER A N 1
ATOM 1349 C CA . SER A 1 179 ? 12.698 -2.118 -11.383 1.00 93.75 179 SER A CA 1
ATOM 1350 C C . SER A 1 179 ? 12.925 -1.558 -9.977 1.00 93.75 179 SER A C 1
ATOM 1352 O O . SER A 1 179 ? 13.379 -2.280 -9.090 1.00 93.75 179 SER A O 1
ATOM 1354 N N . TYR A 1 180 ? 12.555 -0.296 -9.756 1.00 95.62 180 TYR A N 1
ATOM 1355 C CA . TYR A 1 180 ? 12.600 0.371 -8.462 1.00 95.62 180 TYR A CA 1
ATOM 1356 C C . TYR A 1 180 ? 11.182 0.589 -7.922 1.00 95.62 180 TYR A C 1
ATOM 1358 O O . TYR A 1 180 ? 10.448 1.466 -8.374 1.00 95.62 180 TYR A O 1
ATOM 1366 N N . THR A 1 181 ? 10.757 -0.261 -6.985 1.00 96.12 181 THR A N 1
ATOM 1367 C CA . THR A 1 181 ? 9.377 -0.289 -6.480 1.00 96.12 181 THR A CA 1
ATOM 1368 C C . THR A 1 181 ? 9.268 -1.029 -5.144 1.00 96.12 181 THR A C 1
ATOM 1370 O O . THR A 1 181 ? 10.222 -1.655 -4.683 1.00 96.12 181 THR A O 1
ATOM 1373 N N . TRP A 1 182 ? 8.093 -0.980 -4.511 1.00 96.25 182 TRP A N 1
ATOM 1374 C CA . TRP A 1 182 ? 7.802 -1.747 -3.299 1.00 96.25 182 TRP A CA 1
ATOM 1375 C C . TRP A 1 182 ? 7.482 -3.210 -3.623 1.00 96.25 182 TRP A C 1
ATOM 1377 O O . TRP A 1 182 ? 6.792 -3.486 -4.595 1.00 96.25 182 TRP A O 1
ATOM 1387 N N . ALA A 1 183 ? 7.874 -4.158 -2.765 1.00 95.81 183 ALA A N 1
ATOM 1388 C CA . ALA A 1 183 ? 7.729 -5.597 -3.030 1.00 95.81 183 ALA A CA 1
ATOM 1389 C C . ALA A 1 183 ? 6.302 -6.047 -3.422 1.00 95.81 183 ALA A C 1
ATOM 1391 O O . ALA A 1 183 ? 6.140 -6.991 -4.196 1.00 95.81 183 ALA A O 1
ATOM 1392 N N . ALA A 1 184 ? 5.262 -5.363 -2.927 1.00 96.56 184 ALA A N 1
ATOM 1393 C CA . ALA A 1 184 ? 3.866 -5.678 -3.242 1.00 96.56 184 ALA A CA 1
ATOM 1394 C C . ALA A 1 184 ? 3.552 -5.660 -4.751 1.00 96.56 184 ALA A C 1
ATOM 1396 O O . ALA A 1 184 ? 2.733 -6.462 -5.199 1.00 96.56 184 ALA A O 1
ATOM 1397 N N . THR A 1 185 ? 4.209 -4.796 -5.534 1.00 96.25 185 THR A N 1
ATOM 1398 C CA . THR A 1 185 ? 3.978 -4.685 -6.986 1.00 96.25 185 THR A CA 1
ATOM 1399 C C . THR A 1 185 ? 4.478 -5.906 -7.757 1.00 96.25 185 THR A C 1
ATOM 1401 O O . THR A 1 185 ? 3.888 -6.252 -8.774 1.00 96.25 185 THR A O 1
ATOM 1404 N N . GLY A 1 186 ? 5.503 -6.604 -7.257 1.00 96.38 186 GLY A N 1
ATOM 1405 C CA . GLY A 1 186 ? 5.949 -7.892 -7.800 1.00 96.38 186 GLY A CA 1
ATOM 1406 C C . GLY A 1 186 ? 5.172 -9.085 -7.236 1.00 96.38 186 GLY A C 1
ATOM 1407 O O . GLY A 1 186 ? 4.868 -10.032 -7.959 1.00 96.38 186 GLY A O 1
ATOM 1408 N N . VAL A 1 187 ? 4.804 -9.042 -5.951 1.00 97.50 187 VAL A N 1
ATOM 1409 C CA . VAL A 1 187 ? 4.080 -10.140 -5.285 1.00 97.50 187 VAL A CA 1
ATOM 1410 C C . VAL A 1 187 ? 2.661 -10.314 -5.832 1.00 97.50 187 VAL A C 1
ATOM 1412 O O . VAL A 1 187 ? 2.209 -11.447 -5.973 1.00 97.50 187 VAL A O 1
ATOM 1415 N N . ALA A 1 188 ? 1.951 -9.226 -6.143 1.00 97.88 188 ALA A N 1
ATOM 1416 C CA . ALA A 1 188 ? 0.576 -9.291 -6.641 1.00 97.88 188 ALA A CA 1
ATOM 1417 C C . ALA A 1 188 ? 0.417 -10.113 -7.944 1.00 97.88 188 ALA A C 1
ATOM 1419 O O . ALA A 1 188 ? -0.377 -11.054 -7.931 1.00 97.88 188 ALA A O 1
ATOM 1420 N N . PRO A 1 189 ? 1.175 -9.858 -9.032 1.00 98.00 189 PRO A N 1
ATOM 1421 C CA . PRO A 1 189 ? 1.103 -10.692 -10.235 1.00 98.00 189 PRO A CA 1
ATOM 1422 C C . PRO A 1 189 ? 1.569 -12.136 -9.992 1.00 98.00 189 PRO A C 1
ATOM 1424 O O . PRO A 1 189 ? 0.936 -13.068 -10.485 1.00 98.00 189 PRO A O 1
ATOM 1427 N N . LEU A 1 190 ? 2.602 -12.357 -9.167 1.00 97.25 190 LEU A N 1
ATOM 1428 C CA . LEU A 1 190 ? 3.051 -13.717 -8.828 1.00 97.25 190 LEU A CA 1
ATOM 1429 C C . LEU A 1 190 ? 1.957 -14.548 -8.149 1.00 97.25 190 LEU A C 1
ATOM 1431 O O . LEU A 1 190 ? 1.819 -15.735 -8.437 1.00 97.25 190 LEU A O 1
ATOM 1435 N N . ARG A 1 191 ? 1.162 -13.937 -7.260 1.00 97.25 191 ARG A N 1
ATOM 1436 C CA . ARG A 1 191 ? 0.076 -14.623 -6.536 1.00 97.25 191 ARG A CA 1
ATOM 1437 C C . ARG A 1 191 ? -0.998 -15.200 -7.453 1.00 97.25 191 ARG A C 1
ATOM 1439 O O . ARG A 1 191 ? -1.645 -16.164 -7.061 1.00 97.25 191 ARG A O 1
ATOM 1446 N N . ILE A 1 192 ? -1.177 -14.626 -8.641 1.00 97.69 192 ILE A N 1
ATOM 1447 C CA . ILE A 1 192 ? -2.163 -15.082 -9.629 1.00 97.69 192 ILE A CA 1
ATOM 1448 C C . ILE A 1 192 ? -1.529 -15.913 -10.753 1.00 97.69 192 ILE A C 1
ATOM 1450 O O . ILE A 1 192 ? -2.194 -16.233 -11.732 1.00 97.69 192 ILE A O 1
ATOM 1454 N N . GLY A 1 193 ? -0.246 -16.268 -10.625 1.00 97.88 193 GLY A N 1
ATOM 1455 C CA . GLY A 1 193 ? 0.489 -17.055 -11.617 1.00 97.88 193 GLY A CA 1
ATOM 1456 C C . GLY A 1 193 ? 0.958 -16.266 -12.842 1.00 97.88 193 GLY A C 1
ATOM 1457 O O . GLY A 1 193 ? 1.448 -16.874 -13.792 1.00 97.88 193 GLY A O 1
ATOM 1458 N N . ALA A 1 194 ? 0.820 -14.939 -12.845 1.00 98.50 194 ALA A N 1
ATOM 1459 C CA . ALA A 1 194 ? 1.378 -14.090 -13.891 1.00 98.50 194 ALA A CA 1
ATOM 1460 C C . ALA A 1 194 ? 2.904 -13.953 -13.730 1.00 98.50 194 ALA A C 1
ATOM 1462 O O . ALA A 1 194 ? 3.470 -14.203 -12.662 1.00 98.50 194 ALA A O 1
ATOM 1463 N N . ILE A 1 195 ? 3.579 -13.539 -14.800 1.00 98.31 195 ILE A N 1
ATOM 1464 C CA . ILE A 1 195 ? 5.030 -13.376 -14.892 1.00 98.31 195 ILE A CA 1
ATOM 1465 C C . ILE A 1 195 ? 5.373 -11.886 -14.733 1.00 98.31 195 ILE A C 1
ATOM 1467 O O . ILE A 1 195 ? 5.150 -11.104 -15.664 1.00 98.31 195 ILE A O 1
ATOM 1471 N N . PRO A 1 196 ? 5.956 -11.460 -13.598 1.00 97.25 196 PRO A N 1
ATOM 1472 C CA . PRO A 1 196 ? 6.437 -10.096 -13.439 1.00 97.25 196 PRO A CA 1
ATOM 1473 C C . PRO A 1 196 ? 7.643 -9.863 -14.348 1.00 97.25 196 PRO A C 1
ATOM 1475 O O . PRO A 1 196 ? 8.588 -10.657 -14.368 1.00 97.25 196 PRO A O 1
ATOM 1478 N N . ARG A 1 197 ? 7.639 -8.752 -15.081 1.00 97.00 197 ARG A N 1
ATOM 1479 C CA . ARG A 1 197 ? 8.764 -8.327 -15.911 1.00 97.00 197 ARG A CA 1
ATOM 1480 C C . ARG A 1 197 ? 9.169 -6.906 -15.567 1.00 97.00 197 ARG A C 1
ATOM 1482 O O . ARG A 1 197 ? 8.438 -5.954 -15.825 1.00 97.00 197 ARG A O 1
ATOM 1489 N N . PHE A 1 198 ? 10.352 -6.789 -14.981 1.00 95.44 198 PHE A N 1
ATOM 1490 C CA . PHE A 1 198 ? 10.890 -5.509 -14.556 1.00 95.44 198 PHE A CA 1
ATOM 1491 C C . PHE A 1 198 ? 11.343 -4.671 -15.752 1.00 95.44 198 PHE A C 1
ATOM 1493 O O . PHE A 1 198 ? 12.028 -5.172 -16.646 1.00 95.44 198 PHE A O 1
ATOM 1500 N N . VAL A 1 199 ? 10.959 -3.398 -15.743 1.00 95.06 199 VAL A N 1
ATOM 1501 C CA . VAL A 1 199 ? 11.376 -2.375 -16.707 1.00 95.06 199 VAL A CA 1
ATOM 1502 C C . VAL A 1 199 ? 12.149 -1.274 -15.994 1.00 95.06 199 VAL A C 1
ATOM 1504 O O . VAL A 1 199 ? 11.953 -1.045 -14.802 1.00 95.06 199 VAL A O 1
ATOM 1507 N N . ASP A 1 200 ? 13.047 -0.613 -16.715 1.00 95.00 200 ASP A N 1
ATOM 1508 C CA . ASP A 1 200 ? 13.923 0.398 -16.127 1.00 95.00 200 ASP A CA 1
ATOM 1509 C C . ASP A 1 200 ? 13.161 1.664 -15.695 1.00 95.00 200 ASP A C 1
ATOM 1511 O O . ASP A 1 200 ? 12.038 1.918 -16.147 1.00 95.00 200 ASP A O 1
ATOM 1515 N N . ILE A 1 201 ? 13.777 2.469 -14.829 1.00 94.62 201 ILE A N 1
ATOM 1516 C CA . ILE A 1 201 ? 13.210 3.720 -14.313 1.00 94.62 201 ILE A CA 1
ATOM 1517 C C . ILE A 1 201 ? 13.952 4.951 -14.840 1.00 94.62 201 ILE A C 1
ATOM 1519 O O . ILE A 1 201 ? 15.137 4.897 -15.158 1.00 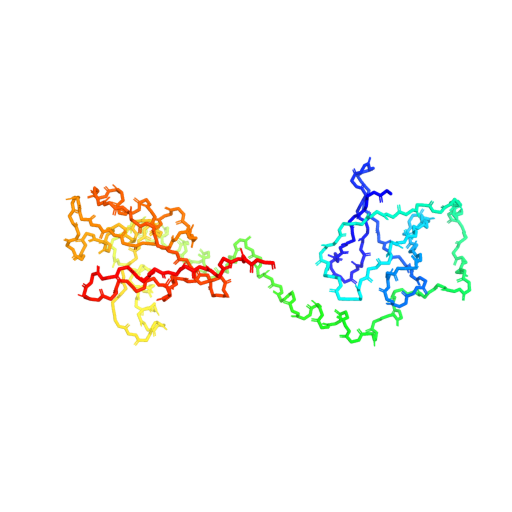94.62 201 ILE A O 1
ATOM 1523 N N . ASP A 1 202 ? 13.253 6.079 -14.944 1.00 91.50 202 ASP A N 1
ATOM 1524 C CA . ASP A 1 202 ? 13.901 7.375 -15.133 1.00 91.50 202 ASP A CA 1
ATOM 1525 C C . ASP A 1 202 ? 14.545 7.803 -13.801 1.00 91.50 202 ASP A C 1
ATOM 1527 O O . ASP A 1 202 ? 13.827 7.942 -12.809 1.00 91.50 202 ASP A O 1
ATOM 1531 N N . PRO A 1 203 ? 15.867 8.041 -13.741 1.00 90.19 203 PRO A N 1
ATOM 1532 C CA . PRO A 1 203 ? 16.559 8.353 -12.490 1.00 90.19 203 PRO A CA 1
ATOM 1533 C C . PRO A 1 203 ? 16.141 9.692 -11.869 1.00 90.19 203 PRO A C 1
ATOM 1535 O O . PRO A 1 203 ? 16.407 9.917 -10.692 1.00 90.19 203 PRO A O 1
ATOM 1538 N N . ASN A 1 204 ? 15.501 10.582 -12.635 1.00 92.19 204 ASN A N 1
ATOM 1539 C CA . ASN A 1 204 ? 15.061 11.881 -12.124 1.00 92.19 204 ASN A CA 1
ATOM 1540 C C . ASN A 1 204 ? 13.697 11.799 -11.430 1.00 92.19 204 ASN A C 1
ATOM 1542 O O . ASN A 1 204 ? 13.479 12.463 -10.419 1.00 92.19 204 ASN A O 1
ATOM 1546 N N . SER A 1 205 ? 12.775 11.000 -11.976 1.00 92.56 205 SER A N 1
ATOM 1547 C CA . SER A 1 205 ? 11.414 10.861 -11.443 1.00 92.56 205 SER A CA 1
ATOM 1548 C C . SER A 1 205 ? 11.168 9.569 -10.664 1.00 92.56 205 SER A C 1
ATOM 1550 O O . SER A 1 205 ? 10.149 9.466 -9.987 1.00 92.56 205 SER A O 1
ATOM 1552 N N . TYR A 1 206 ? 12.063 8.583 -10.774 1.00 92.31 206 TYR A N 1
ATOM 1553 C CA . TYR A 1 206 ? 11.922 7.213 -10.261 1.00 92.31 206 TYR A CA 1
ATOM 1554 C C . TYR A 1 206 ? 10.701 6.443 -10.794 1.00 92.31 206 TYR A C 1
ATOM 1556 O O . TYR A 1 206 ? 10.407 5.342 -10.329 1.00 92.31 206 TYR A O 1
ATOM 1564 N N . ASN A 1 207 ? 10.003 6.993 -11.788 1.00 93.88 207 ASN A N 1
ATOM 1565 C CA . ASN A 1 207 ? 8.918 6.320 -12.493 1.00 93.88 207 ASN A CA 1
ATOM 1566 C C . ASN A 1 207 ? 9.471 5.462 -13.634 1.00 93.88 207 ASN A C 1
ATOM 1568 O O . ASN A 1 207 ? 10.641 5.577 -13.993 1.00 93.88 207 ASN A O 1
ATOM 1572 N N . ILE A 1 208 ? 8.624 4.619 -14.234 1.00 94.25 208 ILE A N 1
ATOM 1573 C CA . ILE A 1 208 ? 8.994 3.822 -15.416 1.00 94.25 208 ILE A CA 1
ATOM 1574 C C . ILE A 1 208 ? 9.616 4.733 -16.485 1.00 94.25 208 ILE A C 1
ATOM 1576 O O . ILE A 1 208 ? 9.021 5.738 -16.888 1.00 94.25 208 ILE A O 1
ATOM 1580 N N . SER A 1 209 ? 10.812 4.364 -16.949 1.00 89.38 209 SER A N 1
ATOM 1581 C CA . SER A 1 209 ? 11.523 5.093 -17.991 1.00 89.38 209 SER A CA 1
ATOM 1582 C C . SER A 1 209 ? 10.734 5.042 -19.294 1.00 89.38 209 SER A C 1
ATOM 1584 O O . SER A 1 209 ? 10.330 3.977 -19.761 1.00 89.38 209 SER A O 1
ATOM 1586 N N . ARG A 1 210 ? 10.569 6.203 -19.934 1.00 74.62 210 ARG A N 1
ATOM 1587 C CA . ARG A 1 210 ? 10.093 6.267 -21.326 1.00 74.62 210 ARG A CA 1
ATOM 1588 C C . ARG A 1 210 ? 11.161 5.784 -22.310 1.00 74.62 210 ARG A C 1
ATOM 1590 O O . ARG A 1 210 ? 10.834 5.392 -23.428 1.00 74.62 210 ARG A O 1
ATOM 1597 N N . VAL A 1 211 ? 12.434 5.804 -21.905 1.00 56.12 211 VAL A N 1
ATOM 1598 C CA . VAL A 1 211 ? 13.595 5.424 -22.723 1.00 56.12 211 VAL A CA 1
ATOM 1599 C C . VAL A 1 211 ? 13.810 3.915 -22.612 1.00 56.12 211 VAL A C 1
ATOM 1601 O O . VAL A 1 211 ? 14.781 3.405 -22.074 1.00 56.12 211 VAL A O 1
ATOM 1604 N N . GLY A 1 212 ? 12.808 3.210 -23.107 1.00 50.56 212 GLY A N 1
ATOM 1605 C CA . GLY A 1 212 ? 12.721 1.765 -23.238 1.00 50.56 212 GLY A CA 1
ATOM 1606 C C . GLY A 1 212 ? 11.625 1.462 -24.245 1.00 50.56 212 GLY A C 1
ATOM 1607 O O . GLY A 1 212 ? 10.797 0.584 -24.028 1.00 50.56 212 GLY A O 1
ATOM 1608 N N . GLY A 1 213 ? 11.563 2.266 -25.311 1.00 36.94 213 GLY A N 1
ATOM 1609 C CA . GLY A 1 213 ? 10.659 2.043 -26.419 1.00 36.94 213 GLY A CA 1
ATOM 1610 C C . GLY A 1 213 ? 10.984 0.698 -27.050 1.00 36.94 213 GLY A C 1
ATOM 1611 O O . GLY A 1 213 ? 11.851 0.601 -27.914 1.00 36.94 213 GLY A O 1
ATOM 1612 N N . CYS A 1 214 ? 10.232 -0.335 -26.677 1.00 38.97 214 CYS A N 1
ATOM 1613 C CA . CYS A 1 214 ? 9.689 -1.173 -27.726 1.00 38.97 214 CYS A CA 1
ATOM 1614 C C . CYS A 1 214 ? 8.846 -0.231 -28.579 1.00 38.97 214 CYS A C 1
ATOM 1616 O O . CYS A 1 214 ? 7.690 0.049 -28.277 1.00 38.97 214 CYS A O 1
ATOM 1618 N N . ASP A 1 215 ? 9.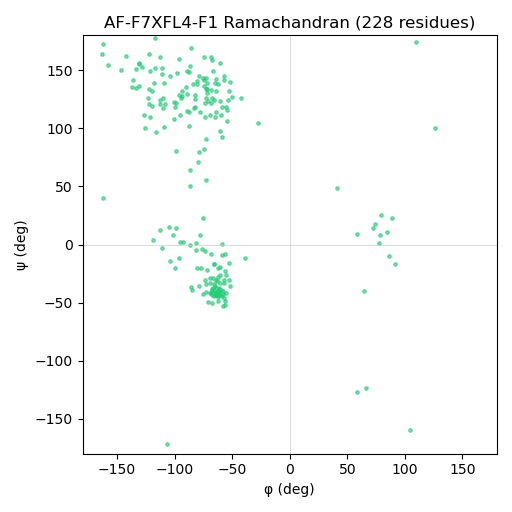475 0.320 -29.614 1.00 37.97 215 ASP A N 1
ATOM 1619 C CA . ASP A 1 215 ? 8.754 0.679 -30.815 1.00 37.97 215 ASP A CA 1
ATOM 1620 C C . ASP A 1 215 ? 7.788 -0.495 -31.085 1.00 37.97 215 ASP A C 1
ATOM 1622 O O . ASP A 1 215 ? 8.207 -1.652 -31.104 1.00 37.97 215 ASP A O 1
ATOM 1626 N N . HIS A 1 216 ? 6.495 -0.211 -31.221 1.00 46.28 216 HIS A N 1
ATOM 1627 C CA . HIS A 1 216 ? 5.453 -1.081 -31.777 1.00 46.28 216 HIS A CA 1
ATOM 1628 C C . HIS A 1 216 ? 5.881 -1.932 -33.002 1.00 46.28 216 HIS A C 1
ATOM 1630 O O . HIS A 1 216 ? 5.181 -2.876 -33.357 1.00 46.28 216 HIS A O 1
ATOM 1636 N N . THR A 1 217 ? 7.042 -1.665 -33.613 1.00 44.88 217 THR A N 1
ATOM 1637 C CA . THR A 1 217 ? 7.700 -2.464 -34.660 1.00 44.88 217 THR A CA 1
ATOM 1638 C C . THR A 1 217 ? 8.772 -3.470 -34.182 1.00 44.88 217 THR A C 1
ATOM 1640 O O . THR A 1 217 ? 9.382 -4.148 -35.009 1.00 44.88 217 THR A O 1
ATOM 1643 N N . GLY A 1 218 ? 9.029 -3.622 -32.878 1.00 34.88 218 GLY A N 1
ATOM 1644 C CA . GLY A 1 218 ? 9.908 -4.669 -32.332 1.00 34.88 218 GLY A CA 1
ATOM 1645 C C . GLY A 1 218 ? 11.417 -4.471 -32.545 1.00 34.88 218 GLY A C 1
ATOM 1646 O O . GLY A 1 218 ? 12.181 -5.428 -32.405 1.00 34.88 218 GLY A O 1
ATOM 1647 N N . ARG A 1 219 ? 11.897 -3.261 -32.862 1.00 33.22 219 ARG A N 1
ATOM 1648 C CA . ARG A 1 219 ? 13.343 -2.987 -32.968 1.00 33.22 219 ARG A CA 1
ATOM 1649 C C . ARG A 1 219 ? 13.916 -2.415 -31.673 1.00 33.22 219 ARG A C 1
ATOM 1651 O O . ARG A 1 219 ? 13.661 -1.269 -31.323 1.00 33.22 219 ARG A O 1
ATOM 1658 N N . GLN A 1 220 ? 14.763 -3.199 -31.001 1.00 41.41 220 GLN A N 1
ATOM 1659 C CA . GLN A 1 220 ? 15.638 -2.700 -29.938 1.00 41.41 220 GLN A CA 1
ATOM 1660 C C . GLN A 1 220 ? 16.639 -1.691 -30.525 1.00 41.41 220 GLN A C 1
ATOM 1662 O O . GLN A 1 220 ? 17.490 -2.041 -31.347 1.00 41.41 220 GLN A O 1
ATOM 1667 N N . GLY A 1 221 ? 16.529 -0.428 -30.112 1.00 36.38 221 GLY A N 1
ATOM 1668 C CA . GLY A 1 221 ? 17.486 0.624 -30.445 1.00 36.38 221 GLY A CA 1
ATOM 1669 C C . GLY A 1 221 ? 18.848 0.333 -29.818 1.00 36.38 221 GLY A C 1
ATOM 1670 O O . GLY A 1 221 ? 19.022 0.395 -28.606 1.00 36.38 221 GLY A O 1
ATOM 1671 N N . ASN A 1 222 ? 19.820 -0.004 -30.660 1.00 38.28 222 ASN A N 1
ATOM 1672 C CA . ASN A 1 222 ? 21.198 -0.278 -30.277 1.00 38.28 222 ASN A CA 1
ATOM 1673 C C . ASN A 1 222 ? 21.911 1.034 -29.900 1.00 38.28 222 ASN A C 1
ATOM 1675 O O . ASN A 1 222 ? 22.498 1.691 -30.761 1.00 38.28 222 ASN A O 1
ATOM 1679 N N . HIS A 1 223 ? 21.876 1.430 -28.626 1.00 40.44 223 HIS A N 1
ATOM 1680 C CA . HIS A 1 223 ? 22.746 2.491 -28.115 1.00 40.44 223 HIS A CA 1
ATOM 1681 C C . HIS A 1 223 ? 24.179 1.957 -27.971 1.00 40.44 223 HIS A C 1
ATOM 1683 O O . HIS A 1 223 ? 24.623 1.561 -26.896 1.00 40.44 223 HIS A O 1
ATOM 1689 N N . ARG A 1 224 ? 24.926 1.949 -29.081 1.00 36.16 224 ARG A N 1
ATOM 1690 C CA . ARG A 1 224 ? 26.389 1.850 -29.039 1.00 36.16 224 ARG A CA 1
ATOM 1691 C C . ARG A 1 224 ? 26.945 3.190 -28.558 1.00 36.16 224 ARG A C 1
ATOM 1693 O O . ARG A 1 224 ? 26.873 4.179 -29.282 1.00 36.16 224 ARG A O 1
ATOM 1700 N N . GLY A 1 225 ? 27.488 3.215 -27.341 1.00 32.66 225 GLY A N 1
ATOM 1701 C CA . GLY A 1 225 ? 28.308 4.325 -26.854 1.00 32.66 225 GLY A CA 1
ATOM 1702 C C . GLY A 1 225 ? 29.556 4.528 -27.729 1.00 32.66 225 GLY A C 1
ATOM 1703 O O . GLY A 1 225 ? 29.986 3.590 -28.413 1.00 32.66 225 GLY A O 1
ATOM 1704 N N . PRO A 1 226 ? 30.145 5.736 -27.747 1.00 37.09 226 PRO A N 1
ATOM 1705 C CA . PRO A 1 226 ? 31.299 6.017 -28.583 1.00 37.09 226 PRO A CA 1
ATOM 1706 C C . PRO A 1 226 ? 32.512 5.250 -28.051 1.00 37.09 226 PRO A C 1
ATOM 1708 O O . PRO A 1 226 ? 33.034 5.524 -26.973 1.00 37.09 226 PRO A O 1
ATOM 1711 N N . HIS A 1 227 ? 32.959 4.264 -28.827 1.00 36.69 227 HIS A N 1
ATOM 1712 C CA . HIS A 1 227 ? 34.267 3.654 -28.657 1.00 36.69 227 HIS A CA 1
ATOM 1713 C C . HIS A 1 227 ? 35.346 4.729 -28.799 1.00 36.69 227 HIS A C 1
ATOM 1715 O O . HIS A 1 227 ? 35.509 5.310 -29.871 1.00 36.69 227 HIS A O 1
ATOM 1721 N N . ALA A 1 228 ? 36.114 4.928 -27.729 1.00 38.19 228 ALA A N 1
ATOM 1722 C CA . ALA A 1 228 ? 37.425 5.546 -27.789 1.00 38.19 228 ALA A CA 1
ATOM 1723 C C . ALA A 1 228 ? 38.303 4.771 -28.789 1.00 38.19 228 ALA A C 1
ATOM 1725 O O . ALA A 1 228 ? 38.555 3.574 -28.621 1.00 38.19 228 ALA A O 1
ATOM 1726 N N . ARG A 1 229 ? 38.747 5.457 -29.843 1.00 35.75 229 ARG A N 1
ATOM 1727 C CA . ARG A 1 229 ? 39.909 5.078 -30.647 1.00 35.75 229 ARG A CA 1
ATOM 1728 C C . ARG A 1 229 ? 40.773 6.320 -30.855 1.00 35.75 229 ARG A C 1
ATOM 1730 O O . ARG A 1 229 ? 40.245 7.348 -31.274 1.00 35.75 229 ARG A O 1
ATOM 1737 N N . HIS A 1 230 ? 42.070 6.086 -30.652 1.00 37.75 230 HIS A N 1
ATOM 1738 C CA . HIS A 1 230 ? 43.247 6.951 -30.790 1.00 37.75 230 HIS A CA 1
ATOM 1739 C C . HIS A 1 230 ? 43.606 7.779 -29.561 1.00 37.75 230 HIS A C 1
ATOM 1741 O O . HIS A 1 230 ? 42.843 8.694 -29.196 1.00 37.75 230 HIS A O 1
#

Radius of gyration: 28.56 Å; Cα contacts (8 Å, |Δi|>4): 289; chains: 1; bounding box: 66×54×71 Å

InterPro domains:
  IPR000653 DegT/DnrJ/EryC1/StrS aminotransferase [PF01041] (113-209)
  IPR000653 DegT/DnrJ/EryC1/StrS aminotransferase [PTHR30244] (108-209)
  IPR009727 NifT/FixU [PF06988] (1-63)
  IPR009727 NifT/FixU [TIGR02934] (1-66)
  IPR015421 Pyridoxal phosphate-dependent transferase, major domain [G3DSA:3.40.640.10] (92-210)
  IPR015424 Pyridoxal phosphate-dependent transferase [SSF53383] (106-209)
  IPR024044 NifT/FixU barrel-like domain superfamily [G3DSA:2.40.50.240] (1-66)
  IPR024044 NifT/FixU barrel-like domain superfamily [SSF159203] (1-66)

Mean predicted aligned error: 18.26 Å

pLDDT: mean 75.79, std 20.64, range [32.66, 98.5]

Solvent-accessible surface area (backbone atoms only — not comparable to full-atom values): 13982 Å² total; per-residue (Å²): 81,66,30,34,41,33,74,59,89,98,39,50,29,42,35,28,72,94,71,75,40,74,38,47,51,54,28,31,43,36,97,65,56,44,57,25,42,37,32,31,71,89,33,49,36,32,36,38,54,74,56,65,81,80,68,63,76,68,39,77,44,63,25,47,75,53,91,63,75,53,55,99,81,60,88,71,74,61,99,63,50,48,51,55,88,73,57,77,78,46,73,63,61,62,51,57,57,59,73,59,61,73,75,71,64,82,80,81,81,49,73,65,59,54,53,54,51,51,48,32,64,74,70,64,63,82,62,94,77,68,50,70,70,55,40,60,44,28,54,53,48,18,61,70,72,72,56,79,86,58,81,90,58,101,38,73,44,54,42,51,33,51,52,44,51,75,71,67,62,44,64,70,40,78,43,81,43,49,67,66,70,64,70,49,74,54,49,22,42,46,76,57,47,22,40,69,41,74,38,62,51,32,89,89,77,57,42,67,33,77,92,67,58,70,45,96,82,73,56,80,77,81,82,76,73,87,76,90,77,133

Secondary structure (DSSP, 8-state):
-EEEEEEETTEEEEEEGGGTEEEEEEEESSTTSTTSEEEETTS-EEEPPP--TT-PSSEEEEPEEPS----TT-----TT-EEGGGGGG-HHHHHHHHHS---PPSS---HHHHHHHHHHHHHT--S--S-THHHHHHHHHHHHTTSS-----SSHHHHHHHHHHHTT--TT-EEEEESSS-THHHHHHHHTT-EEEEE-B-TTT-SBPS-----TT-------------

Sequence (230 aa):
MKLTIRINGDVLSAYIPKKDLEEPIISVEDEALWGGSILLRNGWRLALPHLPQEARLPVTVEARRMSGRLDRGAHEKPDRMTRIGEISSSQNAAAMLAENQKMHPWPALTRTAYEDVAACISSGELSGSGLGIINAFERRMEEWIGGGYVVSASSGTAALTVALIALGIHPGDVVLLPSYTWAATGVAPLRIGAIPRFVDIDPNSYNISRVGGCDHTGRQGNHRGPHARH

Foldseek 3Di:
DKWWWADDPNFIWIQDPVVRDIFTFFKWLDLLNAQTWTATPQQWIWGWHHDPSPDDPRDIGDIDTDDDRPPPPCPDDDPRIDTVVVSVPDPVVVVSVVVPPDPQPPPPDDPVNVVQVVVCVVVVVPDPPCDDPNVVVQVVVCVVVPHDGDDDDPDPLRVLLVVCVVVVPAAAAEDEDAPDDDVSNVVSCVVRNYHYDHAYADPVPRHGDPVQDPPPVRDDDDPDDDDDDD

Organism: Sinorhizobium meliloti (strain SM11) (NCBI:txid707241)